Protein AF-Q5V4H7-F1 (afdb_monomer)

Radius of gyration: 18.98 Å; Cα contacts (8 Å, |Δi|>4): 261; chains: 1; bounding box: 55×30×65 Å

pLDDT: mean 94.74, std 8.27, range [48.94, 98.81]

Solvent-accessible surface area (backbone atoms only — not comparable to full-atom values): 11797 Å² total; per-residue (Å²): 87,77,70,51,27,51,40,23,46,50,40,18,49,54,21,43,54,48,18,53,52,35,48,52,44,17,74,75,74,50,53,68,89,38,70,74,28,49,44,50,23,50,48,28,40,49,47,15,52,37,22,47,52,39,20,33,37,47,68,60,75,62,50,83,83,63,53,60,67,56,41,51,51,62,32,44,52,53,50,52,26,52,54,45,42,49,54,29,60,66,16,64,55,55,71,66,63,38,50,50,52,28,51,48,41,37,49,23,44,58,36,36,47,33,35,78,74,45,62,75,70,60,12,53,51,21,42,49,55,16,50,53,43,46,53,52,50,51,44,41,54,68,49,56,34,50,60,51,22,66,82,50,56,70,68,57,39,51,52,44,48,55,49,50,50,50,46,53,58,47,56,59,46,51,64,51,51,50,44,33,12,68,90,50,73,43,79,34,47,67,66,55,46,53,43,55,48,39,53,44,49,45,48,56,46,55,48,42,41,51,53,48,41,58,51,51,46,54,53,51,56,52,54,53,62,64,72,67,59,75,83,129

InterPro domains:
  IPR001425 Archaeal/bacterial/fungal rhodopsins [PF01036] (5-213)
  IPR001425 Archaeal/bacterial/fungal rhodopsins [PR00251] (6-25)
  IPR001425 Archaeal/bacterial/fungal rhodopsins [PR00251] (36-56)
  IPR001425 Archaeal/bacterial/fungal rhodopsins [PR00251] (70-91)
  IPR001425 Archaeal/bacterial/fungal rhodopsins [PR00251] (122-143)
  IPR001425 Archaeal/bacterial/fungal rhodopsins [PR00251] (163-181)
  IPR001425 Archaeal/bacterial/fungal rhodopsins [PR00251] (195-213)
  IPR001425 Archaeal/bacterial/fungal rhodopsins [PTHR28286] (43-214)
  IPR001425 Archaeal/bacterial/fungal rhodopsins [SM01021] (4-231)

Nearest PDB structures (foldseek):
  1jgj-assembly1_A  TM=9.221E-01  e=3.596E-11  Natronomonas pharaonis
  1h2s-assembly1_A-2  TM=9.112E-01  e=1.434E-10  Natronomonas pharaonis
  5jje-assembly1_A  TM=9.122E-01  e=1.859E-10  Natronomonas pharaonis
  4gyc-assembly1_A-2  TM=9.147E-01  e=1.942E-10  Natronomonas pharaonis
  6lm0-assembly1_B  TM=9.095E-01  e=1.942E-10  Calothrix sp. NIES-2098

Organism: Haloarcula marismortui (strain ATCC 43049 / DSM 3752 / JCM 8966 / VKM B-1809) (NCBI:txid272569)

Structure (mmCIF, N/CA/C/O backbone):
data_AF-Q5V4H7-F1
#
_entry.id   AF-Q5V4H7-F1
#
loop_
_atom_site.group_PDB
_atom_site.id
_atom_site.type_symbol
_atom_site.label_atom_id
_atom_site.label_alt_id
_atom_site.label_comp_id
_atom_site.label_asym_id
_atom_site.label_entity_id
_atom_site.label_seq_id
_atom_site.pdbx_PDB_ins_code
_atom_site.Cartn_x
_atom_site.Cartn_y
_atom_site.Cartn_z
_atom_site.occupancy
_atom_site.B_iso_or_equiv
_atom_site.auth_seq_id
_atom_site.auth_comp_id
_atom_site.auth_asym_id
_atom_site.auth_atom_id
_atom_site.pdbx_PDB_model_num
ATOM 1 N N . MET A 1 1 ? 21.855 9.683 -5.384 1.00 58.88 1 MET A N 1
ATOM 2 C CA . MET A 1 1 ? 22.633 8.925 -4.374 1.00 58.88 1 MET A CA 1
ATOM 3 C C . MET A 1 1 ? 22.435 9.462 -2.958 1.00 58.88 1 MET A C 1
ATOM 5 O O . MET A 1 1 ? 21.551 8.949 -2.290 1.00 58.88 1 MET A O 1
ATOM 9 N N . ALA A 1 2 ? 23.150 10.500 -2.487 1.00 71.75 2 ALA A N 1
ATOM 10 C CA . ALA A 1 2 ? 23.096 10.905 -1.066 1.00 71.75 2 ALA A CA 1
ATOM 11 C C . ALA A 1 2 ? 21.675 11.225 -0.554 1.00 71.75 2 ALA A C 1
ATOM 13 O O . ALA A 1 2 ? 21.276 10.738 0.497 1.00 71.75 2 ALA A O 1
ATOM 14 N N . GLN A 1 3 ? 20.883 11.977 -1.324 1.00 79.31 3 GLN A N 1
ATOM 15 C CA . GLN A 1 3 ? 19.521 12.354 -0.930 1.00 79.31 3 GLN A CA 1
ATOM 16 C C . GLN A 1 3 ? 18.543 11.164 -0.897 1.00 79.31 3 GLN A C 1
ATOM 18 O O . GLN A 1 3 ? 17.666 11.105 -0.044 1.00 79.31 3 GLN A O 1
ATOM 23 N N . GLU A 1 4 ? 18.696 10.189 -1.793 1.00 81.50 4 GLU A N 1
ATOM 24 C CA . GLU A 1 4 ? 17.801 9.025 -1.857 1.00 81.50 4 GLU A CA 1
ATOM 25 C C . GLU A 1 4 ? 18.040 8.075 -0.683 1.00 81.50 4 GLU A C 1
ATOM 27 O O . GLU A 1 4 ? 17.084 7.618 -0.061 1.00 81.50 4 GLU A O 1
ATOM 32 N N . ILE A 1 5 ? 19.311 7.853 -0.325 1.00 87.94 5 ILE A N 1
ATOM 33 C CA . ILE A 1 5 ? 19.695 7.079 0.864 1.00 87.94 5 ILE A CA 1
ATOM 34 C C . ILE A 1 5 ? 19.052 7.681 2.116 1.00 87.94 5 ILE A C 1
ATOM 36 O O . ILE A 1 5 ? 18.550 6.938 2.955 1.00 87.94 5 ILE A O 1
ATOM 40 N N . VAL A 1 6 ? 19.016 9.016 2.229 1.00 91.56 6 VAL A N 1
ATOM 41 C CA . VAL A 1 6 ? 18.377 9.707 3.359 1.00 91.56 6 VAL A CA 1
ATOM 42 C C . VAL A 1 6 ? 16.890 9.362 3.447 1.00 91.56 6 VAL A C 1
ATOM 44 O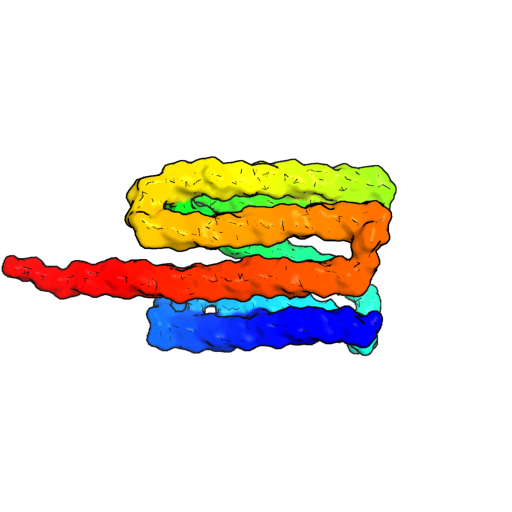 O . VAL A 1 6 ? 16.419 9.021 4.529 1.00 91.56 6 VAL A O 1
ATOM 47 N N . TRP A 1 7 ? 16.150 9.383 2.335 1.00 94.00 7 TRP A N 1
ATOM 48 C CA . TRP A 1 7 ? 14.715 9.073 2.351 1.00 94.00 7 TRP A CA 1
ATOM 49 C C . TRP A 1 7 ? 14.419 7.600 2.618 1.00 94.00 7 TRP A C 1
ATOM 51 O O . TRP A 1 7 ? 13.494 7.290 3.371 1.00 94.00 7 TRP A O 1
ATOM 61 N N . TYR A 1 8 ? 15.223 6.687 2.070 1.00 96.19 8 TYR A N 1
ATOM 62 C CA . TYR A 1 8 ? 15.081 5.263 2.368 1.00 96.19 8 TYR A CA 1
ATOM 63 C C . TYR A 1 8 ? 15.462 4.941 3.815 1.00 96.19 8 TYR A C 1
ATOM 65 O O . TYR A 1 8 ? 14.748 4.200 4.485 1.00 96.19 8 TYR A O 1
ATOM 73 N N . GLY A 1 9 ? 16.530 5.551 4.331 1.00 95.56 9 GLY A N 1
ATOM 74 C CA . GLY A 1 9 ? 16.943 5.418 5.726 1.00 95.56 9 GLY A CA 1
ATOM 75 C C . GLY A 1 9 ? 15.912 5.991 6.700 1.00 95.56 9 GLY A C 1
ATOM 76 O O . GLY A 1 9 ? 15.560 5.332 7.677 1.00 95.56 9 GLY A O 1
ATOM 77 N N . ALA A 1 10 ? 15.365 7.175 6.410 1.00 95.44 10 ALA A N 1
ATOM 78 C CA . ALA A 1 10 ? 14.308 7.789 7.210 1.00 95.44 10 ALA A CA 1
ATOM 79 C C . ALA A 1 10 ? 13.035 6.929 7.226 1.00 95.44 10 ALA A C 1
ATOM 81 O O . ALA A 1 10 ? 12.475 6.682 8.294 1.00 95.44 10 ALA A O 1
ATOM 82 N N . GLY A 1 11 ? 12.614 6.416 6.063 1.00 96.94 11 GLY A N 1
ATOM 83 C CA . GLY A 1 11 ? 11.485 5.491 5.971 1.00 96.94 11 GLY A CA 1
ATOM 84 C C . GLY A 1 11 ? 11.737 4.193 6.744 1.00 96.94 11 GLY A C 1
ATOM 85 O O . GLY A 1 11 ? 10.909 3.806 7.564 1.00 96.94 11 GLY A O 1
ATOM 86 N N . ALA A 1 12 ? 12.907 3.562 6.576 1.00 97.88 12 ALA A N 1
ATOM 87 C CA . ALA A 1 12 ? 13.293 2.370 7.336 1.00 97.88 12 ALA A CA 1
ATOM 88 C C . ALA A 1 12 ? 13.227 2.615 8.851 1.00 97.88 12 ALA A C 1
ATOM 90 O O . ALA A 1 12 ? 12.618 1.828 9.578 1.00 97.88 12 ALA A O 1
ATOM 91 N N . GLY A 1 13 ? 13.797 3.730 9.321 1.00 97.62 13 GLY A N 1
ATOM 92 C CA . GLY A 1 13 ? 13.740 4.138 10.722 1.00 97.62 13 GLY A CA 1
ATOM 93 C C . GLY A 1 13 ? 12.303 4.287 11.220 1.00 97.62 13 GLY A C 1
ATOM 94 O O . GLY A 1 13 ? 11.943 3.691 12.234 1.00 97.62 13 GLY A O 1
ATOM 95 N N . ALA A 1 14 ? 11.454 5.006 10.478 1.00 98.31 14 ALA A N 1
ATOM 96 C CA . ALA A 1 14 ? 10.045 5.175 10.824 1.00 98.31 14 ALA A CA 1
ATOM 97 C C . ALA A 1 14 ? 9.310 3.829 10.926 1.00 98.31 14 ALA A C 1
ATOM 99 O O . ALA A 1 14 ? 8.564 3.601 11.882 1.00 98.31 14 ALA A O 1
ATOM 100 N N . PHE A 1 15 ? 9.545 2.910 9.988 1.00 98.75 15 PHE A N 1
ATOM 101 C CA . PHE A 1 15 ? 8.903 1.598 9.980 1.00 98.75 15 PHE A CA 1
ATOM 102 C C . PHE A 1 15 ? 9.362 0.691 11.123 1.00 98.75 15 PHE A C 1
ATOM 104 O O . PHE A 1 15 ? 8.515 0.077 11.776 1.00 98.75 15 PHE A O 1
ATOM 111 N N . PHE A 1 16 ? 10.662 0.629 11.416 1.00 98.56 16 PHE A N 1
ATOM 112 C CA . PHE A 1 16 ? 11.167 -0.211 12.506 1.00 98.56 16 PHE A CA 1
ATOM 113 C C . PHE A 1 16 ? 10.843 0.354 13.889 1.00 98.56 16 PHE A C 1
ATOM 115 O O . PHE A 1 16 ? 10.443 -0.411 14.766 1.00 98.56 16 PHE A O 1
ATOM 122 N N . VAL A 1 17 ? 10.912 1.676 14.082 1.00 98.62 17 VAL A N 1
ATOM 123 C CA . VAL A 1 17 ? 10.437 2.309 15.325 1.00 98.62 17 VAL A CA 1
ATOM 124 C C . VAL A 1 17 ? 8.953 2.004 15.531 1.00 98.62 17 VAL A C 1
ATOM 126 O O . VAL A 1 17 ? 8.558 1.575 16.614 1.00 98.62 17 VAL A O 1
ATOM 129 N N . SER A 1 18 ? 8.139 2.129 14.478 1.00 98.56 18 SER A N 1
ATOM 130 C CA . SER A 1 18 ? 6.713 1.784 14.543 1.00 98.56 18 SER A CA 1
ATOM 131 C C . SER A 1 18 ? 6.489 0.306 14.850 1.00 98.56 18 SER A C 1
ATOM 133 O O . SER A 1 18 ? 5.638 -0.015 15.671 1.00 98.56 18 SER A O 1
ATOM 135 N N . ALA A 1 19 ? 7.276 -0.600 14.259 1.00 98.38 19 ALA A N 1
ATOM 136 C CA . ALA A 1 19 ? 7.194 -2.030 14.549 1.00 98.38 19 ALA A CA 1
ATOM 137 C C . ALA A 1 19 ? 7.448 -2.320 16.037 1.00 98.38 19 ALA A C 1
ATOM 139 O O . ALA A 1 19 ? 6.652 -3.018 16.661 1.00 98.38 19 ALA A O 1
ATOM 140 N N . VAL A 1 20 ? 8.499 -1.736 16.626 1.00 98.50 20 VAL A N 1
ATOM 141 C CA . VAL A 1 20 ? 8.808 -1.883 18.060 1.00 98.50 20 VAL A CA 1
ATOM 142 C C . VAL A 1 20 ? 7.668 -1.347 18.926 1.00 98.50 20 VAL A C 1
ATOM 144 O O . VAL A 1 20 ? 7.215 -2.037 19.840 1.00 98.50 20 VAL A O 1
ATOM 147 N N . VAL A 1 21 ? 7.153 -0.154 18.611 1.00 98.38 21 VAL A N 1
ATOM 148 C CA . VAL A 1 21 ? 6.021 0.449 19.333 1.00 98.38 21 VAL A CA 1
ATOM 149 C C . VAL A 1 21 ? 4.767 -0.422 19.227 1.00 98.38 21 VAL A C 1
ATOM 151 O O . VAL A 1 21 ? 4.081 -0.628 20.227 1.00 98.38 21 VAL A O 1
ATOM 154 N N . PHE A 1 22 ? 4.469 -0.978 18.052 1.00 97.88 22 PHE A N 1
ATOM 155 C CA . PHE A 1 22 ? 3.299 -1.833 17.848 1.00 97.88 22 PHE A CA 1
ATOM 156 C C . PHE A 1 22 ? 3.430 -3.185 18.548 1.00 97.88 22 PHE A C 1
ATOM 158 O O . PHE A 1 22 ? 2.445 -3.649 19.118 1.00 97.88 22 PHE A O 1
ATOM 165 N N . VAL A 1 23 ? 4.624 -3.793 18.576 1.00 97.69 23 VAL A N 1
ATOM 166 C CA . VAL A 1 23 ? 4.888 -5.002 19.378 1.00 97.69 23 VAL A CA 1
ATOM 167 C C . VAL A 1 23 ? 4.672 -4.709 20.859 1.00 97.69 23 VAL A C 1
ATOM 169 O O . VAL A 1 23 ? 3.941 -5.439 21.526 1.00 97.69 23 VAL A O 1
ATOM 172 N N . TRP A 1 24 ? 5.261 -3.624 21.369 1.00 97.69 24 TRP A N 1
ATOM 173 C CA . TRP A 1 24 ? 5.093 -3.215 22.762 1.00 97.69 24 TRP A CA 1
ATOM 174 C C . TRP A 1 24 ? 3.619 -2.976 23.109 1.00 97.69 24 TRP A C 1
ATOM 176 O O . TRP A 1 24 ? 3.125 -3.487 24.115 1.00 97.69 24 TRP A O 1
ATOM 186 N N . PHE A 1 25 ? 2.887 -2.254 22.260 1.00 97.25 25 PHE A N 1
ATOM 187 C CA . PHE A 1 25 ? 1.466 -1.991 22.468 1.00 97.25 25 PHE A CA 1
ATOM 188 C C . PHE A 1 25 ? 0.646 -3.287 22.444 1.00 97.25 25 PHE A C 1
ATOM 190 O O . PHE A 1 25 ? -0.167 -3.523 23.336 1.00 97.25 25 PHE A O 1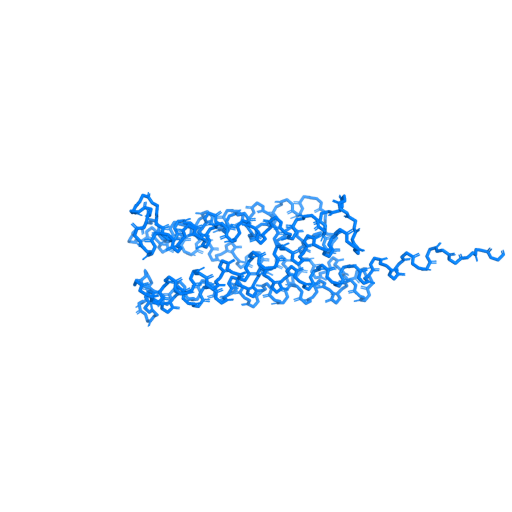
ATOM 197 N N . ALA A 1 26 ? 0.878 -4.164 21.464 1.00 95.19 26 ALA A N 1
ATOM 198 C CA . ALA A 1 26 ? 0.198 -5.452 21.361 1.00 95.19 26 ALA A CA 1
ATOM 199 C C . ALA A 1 26 ? 0.453 -6.348 22.582 1.00 95.19 26 ALA A C 1
ATOM 201 O O . ALA A 1 26 ? -0.477 -6.995 23.057 1.00 95.19 26 ALA A O 1
ATOM 202 N N . ALA A 1 27 ? 1.681 -6.358 23.108 1.00 95.12 27 ALA A N 1
ATOM 203 C CA . ALA A 1 27 ? 2.065 -7.157 24.269 1.00 95.12 27 ALA A CA 1
ATOM 204 C C . ALA A 1 27 ? 1.518 -6.612 25.600 1.00 95.12 27 ALA A C 1
ATOM 206 O O . ALA A 1 27 ? 1.290 -7.388 26.522 1.00 95.12 27 ALA A O 1
ATOM 207 N N . THR A 1 28 ? 1.321 -5.295 25.716 1.00 95.50 28 THR A N 1
ATOM 208 C CA . THR A 1 28 ? 0.935 -4.646 26.985 1.00 95.50 28 THR A CA 1
ATOM 209 C C . THR A 1 28 ? -0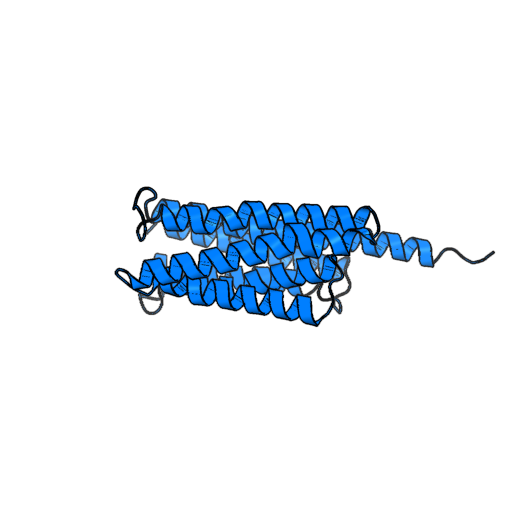.542 -4.281 27.080 1.00 95.50 28 THR A C 1
ATOM 211 O O . THR A 1 28 ? -1.081 -4.197 28.181 1.00 95.50 28 THR A O 1
ATOM 214 N N . ARG A 1 29 ? -1.201 -4.023 25.948 1.00 93.38 29 ARG A N 1
ATOM 215 C CA . ARG A 1 29 ? -2.590 -3.535 25.887 1.00 93.38 29 ARG A CA 1
ATOM 216 C C . ARG A 1 29 ? -3.501 -4.419 25.047 1.00 93.38 29 ARG A C 1
ATOM 218 O O . ARG A 1 29 ? -4.715 -4.271 25.138 1.00 93.38 29 ARG A O 1
ATOM 225 N N . GLY A 1 30 ? -2.931 -5.259 24.190 1.00 90.00 30 GLY A N 1
ATOM 226 C CA . GLY A 1 30 ? -3.661 -5.969 23.153 1.00 90.00 30 GLY A CA 1
ATOM 227 C C . GLY A 1 30 ? -3.917 -7.441 23.432 1.00 90.00 30 GLY A C 1
ATOM 228 O O . GLY A 1 30 ? -3.535 -8.002 24.455 1.00 90.00 30 GLY A O 1
ATOM 229 N N . ASN A 1 31 ? -4.532 -8.083 22.442 1.00 88.94 31 ASN A N 1
ATOM 230 C CA . ASN A 1 31 ? -4.680 -9.528 22.377 1.00 88.94 31 ASN A CA 1
ATOM 231 C C . ASN A 1 31 ? -3.832 -10.071 21.222 1.00 88.94 31 ASN A C 1
ATOM 233 O O . ASN A 1 31 ? -4.238 -10.005 20.061 1.00 88.94 31 ASN A O 1
ATOM 237 N N . ILE A 1 32 ? -2.674 -10.656 21.535 1.00 87.00 32 ILE A N 1
ATOM 238 C CA . ILE A 1 32 ? -1.720 -11.183 20.542 1.00 87.00 32 ILE A CA 1
ATOM 239 C C . ILE A 1 32 ? -2.303 -12.261 19.613 1.00 87.00 32 ILE A C 1
ATOM 241 O O . ILE A 1 32 ? -1.740 -12.518 18.553 1.00 87.00 32 ILE A O 1
ATOM 245 N N . ARG A 1 33 ? -3.440 -12.881 19.965 1.00 89.25 33 ARG A N 1
ATOM 246 C CA . ARG A 1 33 ? -4.137 -13.847 19.097 1.00 89.25 33 ARG A CA 1
ATOM 247 C C . ARG A 1 33 ? -4.984 -13.173 18.016 1.00 89.25 33 ARG A C 1
ATOM 249 O O . ARG A 1 33 ? -5.369 -13.820 17.047 1.00 89.25 33 ARG A O 1
ATOM 256 N N . SER A 1 34 ? -5.301 -11.890 18.174 1.00 92.69 34 SER A N 1
ATOM 257 C CA . SER A 1 34 ? -6.128 -11.142 17.234 1.00 92.69 34 SER A CA 1
ATOM 258 C C . SER A 1 34 ? -5.277 -10.499 16.141 1.00 92.69 34 SER A C 1
ATOM 260 O O . SER A 1 34 ? -4.270 -9.834 16.399 1.00 92.69 34 SER A O 1
ATOM 262 N N . SER A 1 35 ? -5.738 -10.632 14.893 1.00 92.88 35 SER A N 1
ATOM 263 C CA . SER A 1 35 ? -5.095 -10.024 13.722 1.00 92.88 35 SER A CA 1
ATOM 264 C C . SER A 1 35 ? -5.040 -8.501 13.786 1.00 92.88 35 SER A C 1
ATOM 266 O O . SER A 1 35 ? -4.325 -7.888 13.008 1.00 92.88 35 SER A O 1
ATOM 268 N N . PHE A 1 36 ? -5.783 -7.861 14.686 1.00 94.62 36 PHE A N 1
ATOM 269 C CA . PHE A 1 36 ? -5.687 -6.420 14.906 1.00 94.62 36 PHE A CA 1
ATOM 270 C C . PHE A 1 36 ? -4.439 -6.008 15.700 1.00 94.62 36 PHE A C 1
ATOM 272 O O . PHE A 1 36 ? -4.078 -4.839 15.653 1.00 94.62 36 PHE A O 1
ATOM 279 N N . TYR A 1 37 ? -3.750 -6.952 16.355 1.00 95.75 37 TYR A N 1
ATOM 280 C CA . TYR A 1 37 ? -2.568 -6.676 17.178 1.00 95.75 37 TYR A CA 1
ATOM 281 C C . TYR A 1 37 ? -1.271 -7.272 16.620 1.00 95.75 37 TYR A C 1
ATOM 283 O O . TYR A 1 37 ? -0.238 -6.615 16.700 1.00 95.75 37 TYR A O 1
ATOM 291 N N . TYR A 1 38 ? -1.292 -8.471 16.019 1.00 95.12 38 TYR A N 1
ATOM 292 C CA . TYR A 1 38 ? -0.051 -9.092 15.517 1.00 95.12 38 TYR A CA 1
ATOM 293 C C . TYR A 1 38 ? 0.328 -8.686 14.082 1.00 95.12 38 TYR A C 1
ATOM 295 O O . TYR A 1 38 ? 1.503 -8.699 13.731 1.00 95.12 38 TYR A O 1
ATOM 303 N N . LEU A 1 39 ? -0.635 -8.326 13.227 1.00 95.62 39 LEU A N 1
ATOM 304 C CA . LEU A 1 39 ? -0.350 -7.925 11.841 1.00 95.62 39 LEU A CA 1
ATOM 305 C C . LEU A 1 39 ? 0.226 -6.502 11.698 1.00 95.62 39 LEU A C 1
ATOM 307 O O . LEU A 1 39 ? 1.056 -6.341 10.806 1.00 95.62 39 LEU A O 1
ATOM 311 N N . PRO A 1 40 ? -0.122 -5.482 12.516 1.00 98.06 40 PRO A N 1
ATOM 312 C CA . PRO A 1 40 ? 0.494 -4.158 12.405 1.00 98.06 40 PRO A CA 1
ATOM 313 C C . PRO A 1 40 ? 2.031 -4.155 12.503 1.00 98.06 40 PRO A C 1
ATOM 315 O O . PRO A 1 40 ? 2.657 -3.577 11.614 1.00 98.06 40 PRO A O 1
ATOM 318 N N . PRO A 1 41 ? 2.680 -4.824 13.484 1.00 97.50 41 PRO A N 1
ATOM 319 C CA . PRO A 1 41 ? 4.141 -4.872 13.526 1.00 97.50 41 PRO A CA 1
ATOM 320 C C . PRO A 1 41 ? 4.748 -5.685 12.377 1.00 97.50 41 PRO A C 1
ATOM 322 O O . PRO A 1 41 ? 5.821 -5.333 11.892 1.00 97.50 41 PRO A O 1
ATOM 325 N N . ILE A 1 42 ? 4.075 -6.738 11.895 1.00 96.75 42 ILE A N 1
ATOM 326 C CA . ILE A 1 42 ? 4.520 -7.485 10.705 1.00 96.75 42 ILE A CA 1
ATOM 327 C C . ILE A 1 42 ? 4.483 -6.575 9.474 1.00 96.75 42 ILE A C 1
ATOM 329 O O . ILE A 1 42 ? 5.446 -6.520 8.714 1.00 96.75 42 ILE A O 1
ATOM 333 N N . HIS A 1 43 ? 3.391 -5.830 9.300 1.00 98.38 43 HIS A N 1
ATOM 334 C CA . HIS A 1 43 ? 3.186 -4.920 8.177 1.00 98.38 43 HIS A CA 1
ATOM 335 C C . HIS A 1 43 ? 4.271 -3.847 8.102 1.00 98.38 43 HIS A C 1
ATOM 337 O O . HIS A 1 43 ? 4.881 -3.677 7.047 1.00 98.38 43 HIS A O 1
ATOM 343 N N . THR A 1 44 ? 4.580 -3.181 9.219 1.00 98.44 44 THR A N 1
ATOM 344 C CA . THR A 1 44 ? 5.665 -2.194 9.234 1.00 98.44 44 THR A CA 1
ATOM 345 C C . THR A 1 44 ? 7.041 -2.841 9.136 1.00 98.44 44 THR A C 1
ATOM 347 O O . THR A 1 44 ? 7.916 -2.261 8.510 1.00 98.44 44 THR A O 1
ATOM 350 N N . SER A 1 45 ? 7.253 -4.053 9.652 1.00 98.31 45 SER A N 1
ATOM 351 C CA . SER A 1 45 ? 8.540 -4.751 9.490 1.00 98.31 45 SER A CA 1
ATOM 352 C C . SER A 1 45 ? 8.836 -5.110 8.029 1.00 98.31 45 SER A C 1
ATOM 354 O O . SER A 1 45 ? 9.969 -4.947 7.585 1.00 98.31 45 SER A O 1
ATOM 356 N N . VAL A 1 46 ? 7.828 -5.541 7.259 1.00 98.06 46 VAL A N 1
ATOM 357 C CA . VAL A 1 46 ? 7.970 -5.802 5.813 1.00 98.06 46 VAL A CA 1
ATOM 358 C C . VAL A 1 46 ? 8.353 -4.522 5.069 1.00 98.06 46 VAL A C 1
ATOM 360 O O . VAL A 1 46 ? 9.308 -4.527 4.291 1.00 98.06 46 VAL A O 1
ATOM 363 N N . ALA A 1 47 ? 7.672 -3.411 5.360 1.00 98.56 47 ALA A N 1
ATOM 364 C CA . ALA A 1 47 ? 8.013 -2.114 4.781 1.00 98.56 47 ALA A CA 1
ATOM 365 C C . ALA A 1 47 ? 9.428 -1.662 5.187 1.00 98.56 47 ALA A C 1
ATOM 367 O O . ALA A 1 47 ? 10.207 -1.227 4.342 1.00 98.56 47 ALA A O 1
ATOM 368 N N . GLY A 1 48 ? 9.802 -1.833 6.458 1.00 98.50 48 GLY A N 1
ATOM 369 C CA . GLY A 1 48 ? 11.141 -1.529 6.961 1.00 98.50 48 GLY A CA 1
ATOM 370 C C . GLY A 1 48 ? 12.232 -2.314 6.235 1.00 98.50 48 GLY A C 1
ATOM 371 O O . GLY A 1 48 ? 13.224 -1.728 5.805 1.00 98.50 48 GLY A O 1
ATOM 372 N N . ALA A 1 49 ? 12.027 -3.616 6.020 1.00 98.12 49 ALA A N 1
ATOM 373 C CA . ALA A 1 49 ? 12.959 -4.460 5.277 1.00 98.12 49 ALA A CA 1
ATOM 374 C C . ALA A 1 49 ? 13.116 -4.006 3.815 1.00 98.12 49 ALA A C 1
ATOM 376 O O . ALA A 1 49 ? 14.240 -3.907 3.320 1.00 98.12 49 ALA A O 1
ATOM 377 N N . ALA A 1 50 ? 12.013 -3.662 3.141 1.00 97.88 50 ALA A N 1
ATOM 378 C CA . ALA A 1 50 ? 12.063 -3.125 1.783 1.00 97.88 50 ALA A CA 1
ATOM 379 C C . ALA A 1 50 ? 12.827 -1.792 1.722 1.00 97.88 50 ALA A C 1
ATOM 381 O O . ALA A 1 50 ? 13.649 -1.592 0.829 1.00 97.88 50 ALA A O 1
ATOM 382 N N . TYR A 1 51 ? 12.613 -0.900 2.693 1.00 98.00 51 TYR A N 1
ATOM 383 C CA . TYR A 1 51 ? 13.313 0.384 2.772 1.00 98.00 51 TYR A CA 1
ATOM 384 C C . TYR A 1 51 ? 14.803 0.237 3.094 1.00 98.00 51 TYR A C 1
ATOM 386 O O . TYR A 1 51 ? 15.613 0.956 2.515 1.00 98.00 51 TYR A O 1
ATOM 394 N N . VAL A 1 52 ? 15.193 -0.733 3.927 1.00 97.31 52 VAL A N 1
ATOM 395 C CA . VAL A 1 52 ? 16.610 -1.080 4.128 1.00 97.31 52 VAL A CA 1
ATOM 396 C C . VAL A 1 52 ? 17.233 -1.576 2.828 1.00 97.31 52 VAL A C 1
ATOM 398 O O . VAL A 1 52 ? 18.292 -1.090 2.445 1.00 97.31 52 VAL A O 1
ATOM 401 N N . ALA A 1 53 ? 16.574 -2.486 2.110 1.00 96.12 53 ALA A N 1
ATOM 402 C CA . ALA A 1 53 ? 17.087 -2.979 0.835 1.00 96.12 53 ALA A CA 1
ATOM 403 C C . ALA A 1 53 ? 17.222 -1.849 -0.208 1.00 96.12 53 ALA A C 1
ATOM 405 O O . ALA A 1 53 ? 18.244 -1.764 -0.887 1.00 96.12 53 ALA A O 1
ATOM 406 N N . MET A 1 54 ? 16.254 -0.926 -0.281 1.00 95.94 54 MET A N 1
ATOM 407 C CA . MET A 1 54 ? 16.347 0.264 -1.138 1.00 95.94 54 MET A CA 1
ATOM 408 C C . MET A 1 54 ? 17.497 1.194 -0.723 1.00 95.94 54 MET A C 1
ATOM 410 O O . MET A 1 54 ? 18.215 1.688 -1.591 1.00 95.94 54 MET A O 1
ATOM 414 N N . ALA A 1 55 ? 17.717 1.398 0.580 1.00 95.44 55 ALA A N 1
ATOM 415 C CA . ALA A 1 55 ? 18.842 2.184 1.087 1.00 95.44 55 ALA A CA 1
ATOM 416 C C . ALA A 1 55 ? 20.194 1.551 0.722 1.00 95.44 55 ALA A C 1
ATOM 418 O O . ALA A 1 55 ? 21.107 2.263 0.309 1.00 95.44 55 ALA A O 1
ATOM 419 N N . LEU A 1 56 ? 20.304 0.223 0.823 1.00 94.44 56 LEU A N 1
ATOM 420 C CA . LEU A 1 56 ? 21.513 -0.528 0.479 1.00 94.44 56 LEU A CA 1
ATOM 421 C C . LEU A 1 56 ? 21.788 -0.569 -1.033 1.00 94.44 56 LEU A C 1
ATOM 423 O O . LEU A 1 56 ? 22.941 -0.596 -1.449 1.00 94.44 56 LEU A O 1
ATOM 427 N N . ILE A 1 57 ? 20.758 -0.561 -1.882 1.00 93.62 57 ILE A N 1
ATOM 428 C CA . ILE A 1 57 ? 20.955 -0.382 -3.330 1.00 93.62 57 ILE A CA 1
ATOM 429 C C . ILE A 1 57 ? 21.411 1.048 -3.617 1.00 93.62 57 ILE A C 1
ATOM 431 O O . ILE A 1 57 ? 22.405 1.252 -4.305 1.00 93.62 57 ILE A O 1
ATOM 435 N N . ALA A 1 58 ? 20.736 2.046 -3.039 1.00 92.50 58 ALA A N 1
ATOM 436 C CA . ALA A 1 58 ? 21.072 3.452 -3.252 1.00 92.50 58 ALA A CA 1
ATOM 437 C C . ALA A 1 58 ? 22.477 3.826 -2.743 1.00 92.50 58 ALA A C 1
ATOM 439 O O . ALA A 1 58 ? 23.086 4.759 -3.266 1.00 92.50 58 ALA A O 1
ATOM 440 N N . GLY A 1 59 ? 22.987 3.113 -1.734 1.00 92.38 59 GLY A N 1
ATOM 441 C CA . GLY A 1 59 ? 24.352 3.241 -1.227 1.00 92.38 59 GLY A CA 1
ATOM 442 C C . GLY A 1 59 ? 25.385 2.353 -1.928 1.00 92.38 59 GLY A C 1
ATOM 443 O O . GLY A 1 59 ? 26.556 2.396 -1.554 1.00 92.38 59 GLY A O 1
ATOM 444 N N . GLY A 1 60 ? 24.984 1.565 -2.931 1.00 90.62 60 GLY A N 1
ATOM 445 C CA . GLY A 1 60 ? 25.875 0.710 -3.716 1.00 90.62 60 GLY A CA 1
ATOM 446 C C . GLY A 1 60 ? 26.304 -0.592 -3.029 1.00 90.62 60 GLY A C 1
ATOM 447 O O . GLY A 1 60 ? 27.189 -1.274 -3.536 1.00 90.62 60 GLY A O 1
ATOM 448 N N . GLN A 1 61 ? 25.700 -0.968 -1.897 1.00 91.50 61 GLN A N 1
ATOM 449 C CA . GLN A 1 61 ? 26.064 -2.181 -1.156 1.00 91.50 61 GLN A CA 1
ATOM 450 C C . GLN A 1 61 ? 25.466 -3.474 -1.738 1.00 91.50 61 GLN A C 1
ATOM 452 O O . GLN A 1 61 ? 26.049 -4.538 -1.546 1.00 91.50 61 GLN A O 1
ATOM 457 N N . LEU A 1 62 ? 24.319 -3.413 -2.428 1.00 88.62 62 LEU A N 1
ATOM 458 C CA . LEU A 1 62 ? 23.654 -4.593 -3.025 1.00 88.62 62 LEU A CA 1
ATOM 459 C C . LEU A 1 62 ? 23.792 -4.701 -4.557 1.00 88.62 62 LEU A C 1
ATOM 461 O O . LEU A 1 62 ? 23.324 -5.678 -5.149 1.00 88.62 62 LEU A O 1
ATOM 465 N N . GLY A 1 63 ? 24.436 -3.720 -5.199 1.00 86.44 63 GLY A N 1
ATOM 466 C CA . GLY A 1 63 ? 24.501 -3.612 -6.661 1.00 86.44 63 GLY A CA 1
ATOM 467 C C . GLY A 1 63 ? 23.121 -3.482 -7.328 1.00 86.44 63 GLY A C 1
ATOM 468 O O . GLY A 1 63 ? 22.112 -3.252 -6.664 1.00 86.44 63 GLY A O 1
ATOM 469 N N . ASP A 1 64 ? 23.076 -3.680 -8.648 1.00 81.75 64 ASP A N 1
ATOM 470 C CA . ASP A 1 64 ? 21.870 -3.489 -9.477 1.00 81.75 64 ASP A CA 1
ATOM 471 C C . ASP A 1 64 ? 21.063 -4.784 -9.699 1.00 81.75 64 ASP A C 1
ATOM 473 O O . ASP A 1 64 ? 20.368 -4.946 -10.702 1.00 81.75 64 ASP A O 1
ATOM 477 N N . THR A 1 65 ? 21.162 -5.745 -8.778 1.00 84.00 65 THR A N 1
ATOM 478 C CA . THR A 1 65 ? 20.505 -7.060 -8.921 1.00 84.00 65 THR A CA 1
ATOM 479 C C . THR A 1 65 ? 18.978 -6.968 -8.928 1.00 84.00 65 THR A C 1
ATOM 481 O O . THR A 1 65 ? 18.308 -7.742 -9.611 1.00 84.00 65 THR A O 1
ATOM 484 N N . VAL A 1 66 ? 18.421 -6.010 -8.184 1.00 89.38 66 VAL A N 1
ATOM 485 C CA . VAL A 1 66 ? 16.988 -5.712 -8.121 1.00 89.38 66 VAL A CA 1
ATOM 486 C C . VAL A 1 66 ? 16.818 -4.199 -8.131 1.00 89.38 66 VAL A C 1
ATOM 488 O O . VAL A 1 66 ? 17.529 -3.490 -7.428 1.00 89.38 66 VAL A O 1
ATOM 491 N N . SER A 1 67 ? 15.862 -3.680 -8.904 1.00 92.56 67 SER A N 1
ATOM 492 C CA . SER A 1 67 ? 15.617 -2.236 -8.926 1.00 92.56 67 SER A CA 1
ATOM 493 C C . SER A 1 67 ? 14.911 -1.758 -7.648 1.00 92.56 67 SER A C 1
ATOM 495 O O . SER A 1 67 ? 14.071 -2.463 -7.080 1.00 92.56 67 SER A O 1
ATOM 497 N N . ILE A 1 68 ? 15.170 -0.512 -7.241 1.00 93.94 68 ILE A N 1
ATOM 498 C CA . ILE A 1 68 ? 14.445 0.170 -6.151 1.00 93.94 68 ILE A CA 1
ATOM 499 C C . ILE A 1 68 ? 12.928 0.080 -6.365 1.00 93.94 68 ILE A C 1
ATOM 501 O O . ILE A 1 68 ? 12.165 -0.208 -5.444 1.00 93.94 68 ILE A O 1
ATOM 505 N N . THR A 1 69 ? 12.472 0.301 -7.600 1.00 94.38 69 THR A N 1
ATOM 506 C CA . THR A 1 69 ? 11.045 0.244 -7.922 1.00 94.38 69 THR A CA 1
ATOM 507 C C . THR A 1 69 ? 10.491 -1.175 -7.781 1.00 94.38 69 THR A C 1
ATOM 509 O O . THR A 1 69 ? 9.387 -1.343 -7.274 1.00 94.38 69 THR A O 1
ATOM 512 N N . THR A 1 70 ? 11.256 -2.206 -8.140 1.00 96.50 70 THR A N 1
ATOM 513 C CA . THR A 1 70 ? 10.867 -3.608 -7.925 1.00 96.50 70 THR A CA 1
ATOM 514 C C . THR A 1 70 ? 10.698 -3.922 -6.439 1.00 96.50 70 THR A C 1
ATOM 516 O O . THR A 1 70 ? 9.685 -4.509 -6.068 1.00 96.50 70 THR A O 1
ATOM 519 N N . LEU A 1 71 ? 11.617 -3.479 -5.573 1.00 96.88 71 LEU A N 1
ATOM 520 C CA . LEU A 1 71 ? 11.480 -3.657 -4.119 1.00 96.88 71 LEU A CA 1
ATOM 521 C C . LEU A 1 71 ? 10.234 -2.967 -3.558 1.00 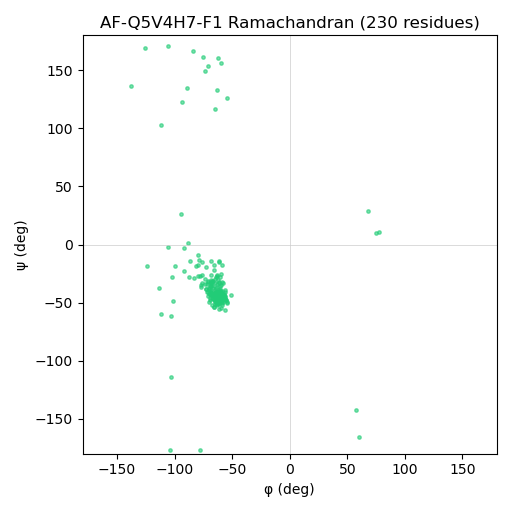96.88 71 LEU A C 1
ATOM 523 O O . LEU A 1 71 ? 9.534 -3.530 -2.720 1.00 96.88 71 LEU A O 1
ATOM 527 N N . ARG A 1 72 ? 9.921 -1.768 -4.052 1.00 97.56 72 ARG A N 1
ATOM 528 C CA . ARG A 1 72 ? 8.717 -1.030 -3.664 1.00 97.56 72 ARG A CA 1
ATOM 529 C C . ARG A 1 72 ? 7.436 -1.778 -4.045 1.00 97.56 72 ARG A C 1
ATOM 531 O O . ARG A 1 72 ? 6.540 -1.913 -3.220 1.00 97.56 72 ARG A O 1
ATOM 538 N N . PHE A 1 73 ? 7.361 -2.325 -5.258 1.00 98.38 73 PHE A N 1
ATOM 539 C CA . PHE A 1 73 ? 6.221 -3.154 -5.666 1.00 98.38 73 PHE A CA 1
ATOM 540 C C . PHE A 1 73 ? 6.150 -4.484 -4.896 1.00 98.38 73 PHE A C 1
ATOM 542 O O . PHE A 1 73 ? 5.048 -4.952 -4.607 1.00 98.38 73 PHE A O 1
ATOM 549 N N . ALA A 1 74 ? 7.293 -5.060 -4.510 1.00 97.75 74 ALA A N 1
ATOM 550 C CA . ALA A 1 74 ? 7.354 -6.249 -3.658 1.00 97.75 74 ALA A CA 1
ATOM 551 C C . ALA A 1 74 ? 6.879 -5.985 -2.214 1.00 97.75 74 ALA A C 1
ATOM 553 O O . ALA A 1 74 ? 6.257 -6.853 -1.611 1.00 97.75 74 ALA A O 1
ATOM 554 N N . ASP A 1 75 ? 7.102 -4.789 -1.663 1.00 98.56 75 ASP A N 1
ATOM 555 C CA . ASP A 1 75 ? 6.421 -4.354 -0.436 1.00 98.56 75 ASP A CA 1
ATOM 556 C C . ASP A 1 75 ? 4.916 -4.206 -0.693 1.00 98.56 75 ASP A C 1
ATOM 558 O O . ASP A 1 75 ? 4.090 -4.817 -0.012 1.00 98.56 75 ASP A O 1
ATOM 562 N N . TRP A 1 76 ? 4.532 -3.429 -1.706 1.00 98.75 76 TRP A N 1
ATOM 563 C CA . TRP A 1 76 ? 3.132 -3.077 -1.938 1.00 98.75 76 TRP A CA 1
ATOM 564 C C . TRP A 1 76 ? 2.218 -4.261 -2.218 1.00 98.75 76 TRP A C 1
ATOM 566 O O . TRP A 1 76 ? 1.058 -4.226 -1.797 1.00 98.75 76 TRP A O 1
ATOM 576 N N . ILE A 1 77 ? 2.718 -5.319 -2.861 1.00 98.19 77 ILE A N 1
ATOM 577 C CA . ILE A 1 77 ? 1.936 -6.537 -3.110 1.00 98.19 77 ILE A CA 1
ATOM 578 C C . ILE A 1 77 ? 1.570 -7.265 -1.807 1.00 98.19 77 ILE A C 1
ATOM 580 O O . ILE A 1 77 ? 0.638 -8.062 -1.798 1.00 98.19 77 ILE A O 1
ATOM 584 N N . VAL A 1 78 ? 2.257 -6.969 -0.698 1.00 97.81 78 VAL A N 1
ATOM 585 C CA . VAL A 1 78 ? 1.956 -7.482 0.646 1.00 97.81 78 VAL A CA 1
ATOM 586 C C . VAL A 1 78 ? 1.214 -6.439 1.480 1.00 97.81 78 VAL A C 1
ATOM 588 O O . VAL A 1 78 ? 0.180 -6.733 2.086 1.00 97.81 78 VAL A O 1
ATOM 591 N N . SER A 1 79 ? 1.709 -5.204 1.521 1.00 98.38 79 SER A N 1
ATOM 592 C CA . SER A 1 79 ? 1.212 -4.184 2.445 1.00 98.38 79 SER A CA 1
ATOM 593 C C . SER A 1 79 ? -0.155 -3.617 2.055 1.00 98.38 79 SER A C 1
ATOM 595 O O . SER A 1 79 ? -0.967 -3.324 2.941 1.00 98.38 79 SER A O 1
ATOM 597 N N . THR A 1 80 ? -0.461 -3.498 0.761 1.00 98.56 80 THR A N 1
ATOM 598 C CA . THR A 1 80 ? -1.745 -2.938 0.309 1.00 98.56 80 THR A CA 1
ATOM 599 C C . THR A 1 80 ? -2.922 -3.925 0.427 1.00 98.56 80 THR A C 1
ATOM 601 O O . THR A 1 80 ? -3.991 -3.503 0.897 1.00 98.56 80 THR A O 1
ATOM 604 N N . PRO A 1 81 ? -2.778 -5.247 0.181 1.00 98.38 81 PRO A N 1
ATOM 605 C CA . PRO A 1 81 ? -3.853 -6.189 0.483 1.00 98.38 81 PRO A CA 1
ATOM 606 C C . PRO A 1 81 ? -4.140 -6.321 1.983 1.00 98.38 81 PRO A C 1
ATOM 608 O O . PRO A 1 81 ? -5.297 -6.512 2.353 1.00 98.38 81 PRO A O 1
ATOM 611 N N . ILE A 1 82 ? -3.140 -6.162 2.861 1.00 98.19 82 ILE A N 1
ATOM 612 C CA . ILE A 1 82 ? -3.348 -6.157 4.324 1.00 98.19 82 ILE A CA 1
ATOM 613 C C . ILE A 1 82 ? -4.226 -4.970 4.751 1.00 98.19 82 ILE A C 1
ATOM 615 O O . ILE A 1 82 ? -5.181 -5.146 5.509 1.00 98.19 82 ILE A O 1
ATOM 619 N N . ILE A 1 83 ? -3.963 -3.768 4.230 1.00 98.75 83 ILE A N 1
ATOM 620 C CA . ILE A 1 83 ? -4.801 -2.581 4.483 1.00 98.75 83 ILE A CA 1
ATOM 621 C C . ILE A 1 83 ? -6.231 -2.810 3.969 1.00 98.75 83 ILE A C 1
ATOM 623 O O . ILE A 1 83 ? -7.205 -2.573 4.687 1.00 98.75 83 ILE A O 1
ATOM 627 N N . THR A 1 84 ? -6.363 -3.354 2.757 1.00 98.75 84 THR A N 1
ATOM 628 C CA . THR A 1 84 ? -7.661 -3.715 2.161 1.00 98.75 84 THR A CA 1
ATOM 629 C C . THR A 1 84 ? -8.422 -4.719 3.028 1.00 98.75 84 THR A C 1
ATOM 631 O O . THR A 1 84 ? -9.621 -4.563 3.275 1.00 98.75 84 THR A O 1
ATOM 634 N N . TYR A 1 85 ? -7.720 -5.734 3.537 1.00 98.44 85 TYR A N 1
ATOM 635 C CA . TYR A 1 85 ? -8.261 -6.725 4.458 1.00 98.44 85 TYR A CA 1
ATOM 636 C C . TYR A 1 85 ? -8.795 -6.068 5.734 1.00 98.44 85 TYR A C 1
ATOM 638 O O . TYR A 1 85 ? -9.911 -6.387 6.143 1.00 98.44 85 TYR A O 1
ATOM 646 N N . TYR A 1 86 ? -8.066 -5.123 6.333 1.00 98.50 86 TYR A N 1
ATOM 647 C CA . TYR A 1 86 ? -8.541 -4.410 7.519 1.00 98.50 86 TYR A CA 1
ATOM 648 C C . TYR A 1 86 ? -9.789 -3.578 7.264 1.00 98.50 86 TYR A C 1
ATOM 650 O O . TYR A 1 86 ? -10.737 -3.674 8.043 1.00 98.50 86 TYR A O 1
ATOM 658 N N . LEU A 1 87 ? -9.830 -2.815 6.168 1.00 98.56 87 LEU A N 1
ATOM 659 C CA . LEU A 1 87 ? -11.023 -2.052 5.798 1.00 98.56 87 LEU A CA 1
ATOM 660 C C . LEU A 1 87 ? -12.235 -2.975 5.635 1.00 98.56 87 LEU A C 1
ATOM 662 O O . LEU A 1 87 ? -13.298 -2.698 6.188 1.00 98.56 87 LEU A O 1
ATOM 666 N N . ALA A 1 88 ? -12.064 -4.109 4.952 1.00 98.38 88 ALA A N 1
ATOM 667 C CA . ALA A 1 88 ? -13.116 -5.104 4.775 1.00 98.38 88 ALA A CA 1
ATOM 668 C C . ALA A 1 88 ? -13.542 -5.760 6.103 1.00 98.38 88 ALA A C 1
ATOM 670 O O . ALA A 1 88 ? -14.733 -5.975 6.342 1.00 98.38 88 ALA A O 1
ATOM 671 N N . ARG A 1 89 ? -12.585 -6.081 6.986 1.00 96.62 89 ARG A N 1
ATOM 672 C CA . ARG A 1 89 ? -12.858 -6.682 8.301 1.00 96.62 89 ARG A CA 1
ATOM 673 C C . ARG A 1 89 ? -13.602 -5.731 9.219 1.00 96.62 89 ARG A C 1
ATOM 675 O O . ARG A 1 89 ? -14.557 -6.179 9.846 1.00 96.62 89 ARG A O 1
ATOM 682 N N . LEU A 1 90 ? -13.186 -4.467 9.276 1.00 96.62 90 LEU A N 1
ATOM 683 C CA . LEU A 1 90 ? -13.867 -3.430 10.046 1.00 96.62 90 LEU A CA 1
ATOM 684 C C . LEU A 1 90 ? -15.274 -3.209 9.507 1.00 96.62 90 LEU A C 1
ATOM 686 O O . LEU A 1 90 ? -16.216 -3.247 10.284 1.00 96.62 90 LEU A O 1
ATOM 690 N N . ALA A 1 91 ? -15.425 -3.077 8.185 1.00 97.50 91 ALA A N 1
ATOM 691 C CA . ALA A 1 91 ? -16.718 -2.882 7.533 1.00 97.50 91 ALA A CA 1
ATOM 692 C C . ALA A 1 91 ? -17.718 -4.033 7.739 1.00 97.50 91 ALA A C 1
ATOM 694 O O . ALA A 1 91 ? -18.900 -3.867 7.440 1.00 97.50 91 ALA A O 1
ATOM 695 N N . GLY A 1 92 ? -17.258 -5.199 8.206 1.00 96.56 92 GLY A N 1
ATOM 696 C CA . GLY A 1 92 ? -18.109 -6.364 8.430 1.00 96.56 92 GLY A CA 1
ATOM 697 C C . GLY A 1 92 ? -18.649 -6.973 7.135 1.00 96.56 92 GLY A C 1
ATOM 698 O O . GLY A 1 92 ? -19.738 -7.542 7.136 1.00 96.56 92 GLY A O 1
ATOM 699 N N . VAL A 1 93 ? -17.923 -6.839 6.016 1.00 97.56 93 VAL A N 1
ATOM 700 C CA . VAL A 1 93 ? -18.338 -7.480 4.760 1.00 97.56 93 VAL A CA 1
ATOM 701 C C . VAL A 1 93 ? -18.154 -8.995 4.829 1.00 97.56 93 VAL A C 1
ATOM 703 O O . VAL A 1 93 ? -17.303 -9.511 5.564 1.00 97.56 93 VAL A O 1
ATOM 706 N N . ASP A 1 94 ? -18.948 -9.714 4.040 1.00 97.00 94 ASP A N 1
ATOM 707 C CA . ASP A 1 94 ? -18.877 -11.166 3.953 1.00 97.00 94 ASP A CA 1
ATOM 708 C C . ASP A 1 94 ? -17.511 -11.644 3.423 1.00 97.00 94 ASP A C 1
ATOM 710 O O . ASP A 1 94 ? -16.726 -10.905 2.815 1.00 97.00 94 ASP A O 1
ATOM 714 N N . THR A 1 95 ? -17.204 -12.916 3.676 1.00 97.50 95 THR A N 1
ATOM 715 C CA . THR A 1 95 ? -15.902 -13.503 3.338 1.00 97.50 95 THR A CA 1
ATOM 716 C C . THR A 1 95 ? -15.614 -13.482 1.835 1.00 97.50 95 THR A C 1
ATOM 718 O O . THR A 1 95 ? -14.451 -13.319 1.463 1.00 97.50 95 THR A O 1
ATOM 721 N N . GLN A 1 96 ? -16.628 -13.614 0.975 1.00 98.00 96 GLN A N 1
ATOM 722 C CA . GLN A 1 96 ? -16.439 -13.589 -0.476 1.00 98.00 96 GLN A CA 1
ATOM 723 C C . GLN A 1 96 ? -16.059 -12.183 -0.942 1.00 98.00 96 GLN A C 1
ATOM 725 O O . GLN A 1 96 ? -15.029 -12.023 -1.596 1.00 98.00 96 GLN A O 1
ATOM 730 N N . THR A 1 97 ? -16.808 -11.161 -0.521 1.00 97.88 97 THR A N 1
ATOM 731 C CA . THR A 1 97 ? -16.502 -9.753 -0.809 1.00 97.88 97 THR A CA 1
ATOM 732 C C . THR A 1 97 ? -15.108 -9.371 -0.310 1.00 97.88 97 THR A C 1
ATOM 734 O O . THR A 1 97 ? -14.335 -8.741 -1.032 1.00 97.88 97 THR A O 1
ATOM 737 N N . ARG A 1 98 ? -14.739 -9.798 0.906 1.00 98.25 98 ARG A N 1
ATOM 738 C CA . ARG A 1 98 ? -13.401 -9.554 1.467 1.00 98.25 98 ARG A CA 1
ATOM 739 C C . ARG A 1 98 ? -12.295 -10.188 0.620 1.00 98.25 98 ARG A C 1
ATOM 741 O O . ARG A 1 98 ? -11.309 -9.520 0.324 1.00 98.25 98 ARG A O 1
ATOM 748 N N . ARG A 1 99 ? -12.442 -11.462 0.239 1.00 98.31 99 ARG A N 1
ATOM 749 C CA . ARG A 1 99 ? -11.456 -12.173 -0.597 1.00 98.31 99 ARG A CA 1
ATOM 750 C C . ARG A 1 99 ? -11.319 -11.526 -1.970 1.00 98.31 99 ARG A C 1
ATOM 752 O O . ARG A 1 99 ? -10.197 -11.346 -2.428 1.00 98.31 99 ARG A O 1
ATOM 759 N N . LEU A 1 100 ? -12.435 -11.134 -2.585 1.00 98.19 100 LEU A N 1
ATOM 760 C CA . LEU A 1 100 ? -12.432 -10.455 -3.878 1.00 98.19 100 LEU A CA 1
ATOM 761 C C . LEU A 1 100 ? -11.701 -9.111 -3.806 1.00 98.19 100 LEU A C 1
ATOM 763 O O . LEU A 1 100 ? -10.884 -8.830 -4.673 1.00 98.19 100 LEU A O 1
ATOM 767 N N . ALA A 1 101 ? -11.937 -8.310 -2.762 1.00 98.62 101 ALA A N 1
ATOM 768 C CA . ALA A 1 101 ? -11.243 -7.035 -2.582 1.00 98.62 101 ALA A CA 1
ATOM 769 C C . ALA A 1 101 ? -9.723 -7.222 -2.417 1.00 98.62 101 ALA A C 1
ATOM 771 O O . ALA A 1 101 ? -8.940 -6.522 -3.053 1.00 98.62 101 ALA A O 1
ATOM 772 N N . VAL A 1 102 ? -9.300 -8.199 -1.608 1.00 98.69 102 VAL A N 1
ATOM 773 C CA . VAL A 1 102 ? -7.879 -8.543 -1.420 1.00 98.69 102 VAL A CA 1
ATOM 774 C C . VAL A 1 102 ? -7.250 -9.029 -2.730 1.00 98.69 102 VAL A C 1
ATOM 776 O O . VAL A 1 102 ? -6.178 -8.560 -3.097 1.00 98.69 102 VAL A O 1
ATOM 779 N N . ALA A 1 103 ? -7.920 -9.916 -3.469 1.00 98.50 103 ALA A N 1
ATOM 780 C CA . ALA A 1 103 ? -7.426 -10.416 -4.752 1.00 98.50 103 ALA A CA 1
ATOM 781 C C . ALA A 1 103 ? -7.340 -9.306 -5.812 1.00 98.50 103 ALA A C 1
ATOM 783 O O . ALA A 1 103 ? -6.326 -9.185 -6.493 1.00 98.50 103 ALA A O 1
ATOM 784 N N . ALA A 1 104 ? -8.366 -8.455 -5.913 1.00 98.62 104 ALA A N 1
ATOM 785 C CA . ALA A 1 104 ? -8.371 -7.304 -6.812 1.00 98.62 104 ALA A CA 1
ATOM 786 C C . ALA A 1 104 ? -7.237 -6.322 -6.485 1.00 98.62 104 ALA A C 1
ATOM 788 O O . ALA A 1 104 ? -6.629 -5.768 -7.396 1.00 98.62 104 ALA A O 1
ATOM 789 N N . ASN A 1 105 ? -6.908 -6.150 -5.202 1.00 98.81 105 ASN A N 1
ATOM 790 C CA . ASN A 1 105 ? -5.764 -5.354 -4.775 1.00 98.81 105 ASN A CA 1
ATOM 791 C C . ASN A 1 105 ? -4.423 -5.960 -5.232 1.00 98.81 105 ASN A C 1
ATOM 793 O O . ASN A 1 105 ? -3.621 -5.258 -5.845 1.00 98.81 105 ASN A O 1
ATOM 797 N N . VAL A 1 106 ? -4.209 -7.264 -5.026 1.00 98.75 106 VAL A N 1
ATOM 798 C CA . VAL A 1 106 ? -2.997 -7.952 -5.510 1.00 98.75 106 VAL A CA 1
ATOM 799 C C . VAL A 1 106 ? -2.858 -7.813 -7.029 1.00 98.75 106 VAL A C 1
ATOM 801 O O . VAL A 1 106 ? -1.783 -7.473 -7.521 1.00 98.75 106 VAL A O 1
ATOM 804 N N . VAL A 1 107 ? -3.951 -8.011 -7.775 1.00 98.62 107 VAL A N 1
ATOM 805 C CA . VAL A 1 107 ? -3.974 -7.834 -9.236 1.00 98.62 107 VAL A CA 1
ATOM 806 C C . VAL A 1 107 ? -3.662 -6.387 -9.623 1.00 98.62 107 VAL A C 1
ATOM 808 O O . VAL A 1 107 ? -2.850 -6.171 -10.517 1.00 98.62 107 VAL A O 1
ATOM 811 N N . MET A 1 108 ? -4.243 -5.395 -8.943 1.00 98.81 108 MET A N 1
ATOM 812 C CA . MET A 1 108 ? -3.969 -3.973 -9.185 1.00 98.81 108 MET A CA 1
ATOM 813 C C . MET A 1 108 ? -2.473 -3.658 -9.059 1.00 98.81 108 MET A C 1
ATOM 815 O O . MET A 1 108 ? -1.922 -3.008 -9.949 1.00 98.81 108 MET A O 1
ATOM 819 N N . ILE A 1 109 ? -1.809 -4.134 -7.999 1.00 98.75 109 ILE A N 1
ATOM 820 C CA . ILE A 1 109 ? -0.365 -3.935 -7.807 1.00 98.75 109 ILE A CA 1
ATOM 821 C C . ILE A 1 109 ? 0.449 -4.700 -8.853 1.00 98.75 109 ILE A C 1
ATOM 823 O O . ILE A 1 109 ? 1.352 -4.122 -9.455 1.00 98.75 109 ILE A O 1
ATOM 827 N N . GLY A 1 110 ? 0.117 -5.968 -9.116 1.00 98.38 110 GLY A N 1
ATOM 828 C CA . GLY A 1 110 ? 0.823 -6.788 -10.104 1.00 98.38 110 GLY A CA 1
ATOM 829 C C . GLY A 1 110 ? 0.744 -6.212 -11.520 1.00 98.38 110 GLY A C 1
ATOM 830 O O . GLY A 1 110 ? 1.754 -6.112 -12.208 1.00 98.38 110 GLY A O 1
ATOM 831 N N . VAL A 1 111 ? -0.436 -5.747 -11.937 1.00 98.44 111 VAL A N 1
ATOM 832 C CA . VAL A 1 111 ? -0.614 -5.047 -13.217 1.00 98.44 111 VAL A CA 1
ATOM 833 C C . VAL A 1 111 ? 0.083 -3.687 -13.192 1.00 98.44 111 VAL A C 1
ATOM 835 O O . VAL A 1 111 ? 0.732 -3.317 -14.165 1.00 98.44 111 VAL A O 1
ATOM 838 N N . GLY A 1 112 ? 0.020 -2.963 -12.070 1.00 98.50 112 GLY A N 1
ATOM 839 C CA . GLY A 1 112 ? 0.726 -1.693 -11.888 1.00 98.50 112 GLY A CA 1
ATOM 840 C C . GLY A 1 112 ? 2.242 -1.829 -12.045 1.00 98.50 112 GLY A C 1
ATOM 841 O O . GLY A 1 112 ? 2.881 -0.934 -12.593 1.00 98.50 112 GLY A O 1
ATOM 842 N N . TYR A 1 113 ? 2.821 -2.973 -11.666 1.00 98.31 113 TYR A N 1
ATOM 843 C CA . TYR A 1 113 ? 4.238 -3.260 -11.900 1.00 98.31 113 TYR A CA 1
ATOM 844 C C . TYR A 1 113 ? 4.581 -3.314 -13.399 1.00 98.31 113 TYR A C 1
ATOM 846 O O . TYR A 1 113 ? 5.700 -2.996 -13.803 1.00 98.31 113 TYR A O 1
ATOM 854 N N . GLY A 1 114 ? 3.610 -3.630 -14.260 1.00 98.25 114 GLY A N 1
ATOM 855 C CA . GLY A 1 114 ? 3.749 -3.525 -15.713 1.00 98.25 114 GLY A CA 1
ATOM 856 C C . GLY A 1 114 ? 4.095 -2.107 -16.182 1.00 98.25 114 GLY A C 1
ATOM 857 O O . GLY A 1 114 ? 4.882 -1.956 -17.112 1.00 98.25 114 GLY A O 1
ATOM 858 N N . PHE A 1 115 ? 3.612 -1.055 -15.504 1.00 98.12 115 PHE A N 1
ATOM 859 C CA . PHE A 1 115 ? 3.972 0.331 -15.846 1.00 98.12 115 PHE A CA 1
ATOM 860 C C . PHE A 1 115 ? 5.483 0.577 -15.720 1.00 98.12 115 PHE A C 1
ATOM 862 O O . PHE A 1 115 ? 6.086 1.267 -16.540 1.00 98.12 115 PHE A O 1
ATOM 869 N N . VAL A 1 116 ? 6.112 -0.011 -14.703 1.00 96.56 116 VAL A N 1
ATOM 870 C CA . VAL A 1 116 ? 7.529 0.232 -14.403 1.00 96.56 116 VAL A CA 1
ATOM 871 C C . VAL A 1 116 ? 8.470 -0.761 -15.082 1.00 96.56 116 VAL A C 1
ATOM 873 O O . VAL A 1 116 ? 9.636 -0.445 -15.284 1.00 96.56 116 VAL A O 1
ATOM 876 N N . SER A 1 117 ? 7.971 -1.942 -15.451 1.00 96.94 117 SER A N 1
ATOM 877 C CA . SER A 1 117 ? 8.767 -3.019 -16.058 1.00 96.94 117 SER A CA 1
ATOM 878 C C . SER A 1 117 ? 8.649 -3.103 -17.581 1.00 96.94 117 SER A C 1
ATOM 880 O O . SER A 1 117 ? 9.509 -3.700 -18.224 1.00 96.94 117 SER A O 1
ATOM 882 N N . MET A 1 118 ? 7.617 -2.500 -18.177 1.00 97.38 118 MET A N 1
ATOM 883 C CA . MET A 1 118 ? 7.395 -2.496 -19.626 1.00 97.38 118 MET A CA 1
ATOM 884 C C . MET A 1 118 ? 7.718 -1.130 -20.253 1.00 97.38 118 MET A C 1
ATOM 886 O O . MET A 1 118 ? 7.938 -0.116 -19.577 1.00 97.38 118 MET A O 1
ATOM 890 N N . SER A 1 119 ? 7.733 -1.095 -21.584 1.00 96.56 119 SER A N 1
ATOM 891 C CA . SER A 1 119 ? 7.995 0.093 -22.399 1.00 96.56 119 SER A CA 1
ATOM 892 C C . SER A 1 119 ? 6.872 0.341 -23.417 1.00 96.56 119 SER A C 1
ATOM 894 O O . SER A 1 119 ? 5.976 -0.488 -23.604 1.00 96.56 119 SER A O 1
ATOM 896 N N . GLY A 1 120 ? 6.898 1.515 -24.057 1.00 96.38 120 GLY A N 1
ATOM 897 C CA . GLY A 1 120 ? 5.962 1.881 -25.124 1.00 96.38 120 GLY A CA 1
ATOM 898 C C . GLY A 1 120 ? 4.491 1.820 -24.701 1.00 96.38 120 GLY A C 1
ATOM 899 O O . GLY A 1 120 ? 4.134 2.161 -23.574 1.00 96.38 120 GLY A O 1
ATOM 900 N N . SER A 1 121 ? 3.622 1.372 -25.607 1.00 97.69 121 SER A N 1
ATOM 901 C CA . SER A 1 121 ? 2.176 1.296 -25.361 1.00 97.69 121 SER A CA 1
ATOM 902 C C . SER A 1 121 ? 1.797 0.303 -24.256 1.00 97.69 121 SER A C 1
ATOM 904 O O . SER A 1 121 ? 0.820 0.534 -23.548 1.00 97.69 121 SER A O 1
ATOM 906 N N . LEU A 1 122 ? 2.575 -0.771 -24.057 1.00 98.12 122 LEU A N 1
ATOM 907 C CA . LEU A 1 122 ? 2.293 -1.778 -23.024 1.00 98.12 122 LEU A CA 1
ATOM 908 C C . LEU A 1 122 ? 2.377 -1.191 -21.610 1.00 98.12 122 LEU A C 1
ATOM 910 O O . LEU A 1 122 ? 1.528 -1.496 -20.774 1.00 98.12 122 LEU A O 1
ATOM 914 N N . ARG A 1 123 ? 3.329 -0.279 -21.368 1.00 97.81 123 ARG A N 1
ATOM 915 C CA . ARG A 1 123 ? 3.425 0.491 -20.117 1.00 97.81 123 ARG A CA 1
ATOM 916 C C . ARG A 1 123 ? 2.121 1.224 -19.807 1.00 97.81 123 ARG A C 1
ATOM 918 O O . ARG A 1 123 ? 1.610 1.148 -18.691 1.00 97.81 123 ARG A O 1
ATOM 925 N N . TRP A 1 124 ? 1.593 1.945 -20.791 1.00 98.12 124 TRP A N 1
ATOM 926 C CA . TRP A 1 124 ? 0.394 2.764 -20.621 1.00 98.12 124 TRP A CA 1
ATOM 927 C C . TRP A 1 124 ? -0.874 1.922 -20.495 1.00 98.12 124 TRP A C 1
ATOM 929 O O . TRP A 1 124 ? -1.751 2.266 -19.707 1.00 98.12 124 TRP A O 1
ATOM 939 N N . ILE A 1 125 ? -0.943 0.782 -21.189 1.00 98.56 125 ILE A N 1
ATOM 940 C CA . ILE A 1 125 ? -2.012 -0.206 -20.997 1.00 98.56 125 ILE A CA 1
ATOM 941 C C . ILE A 1 125 ? -1.981 -0.741 -19.560 1.00 98.56 125 ILE A C 1
ATOM 943 O O . ILE A 1 125 ? -3.012 -0.738 -18.890 1.00 98.56 125 ILE A O 1
ATOM 947 N N . ALA A 1 126 ? -0.810 -1.134 -19.050 1.00 98.56 126 ALA A N 1
ATOM 948 C CA . ALA A 1 126 ? -0.660 -1.601 -17.674 1.00 98.56 126 ALA A CA 1
ATOM 949 C C . ALA A 1 126 ? -1.072 -0.526 -16.650 1.00 98.56 126 ALA A C 1
ATOM 951 O O . ALA A 1 126 ? -1.837 -0.807 -15.725 1.00 98.56 126 ALA A O 1
ATOM 952 N N . PHE A 1 127 ? -0.649 0.725 -16.854 1.00 98.44 127 PHE A N 1
ATOM 953 C CA . PHE A 1 127 ? -1.071 1.858 -16.026 1.00 98.44 127 PHE A CA 1
ATOM 954 C C . PHE A 1 127 ? -2.590 2.057 -16.034 1.00 98.44 127 PHE A C 1
ATOM 956 O O . PHE A 1 127 ? -3.201 2.188 -14.973 1.00 98.44 127 PHE A O 1
ATOM 963 N N . ALA A 1 128 ? -3.215 2.040 -17.215 1.00 98.38 128 ALA A N 1
ATOM 964 C CA . ALA A 1 128 ? -4.654 2.225 -17.360 1.00 98.38 128 ALA A CA 1
ATOM 965 C C . ALA A 1 128 ? -5.445 1.094 -16.685 1.00 98.38 128 ALA A C 1
ATOM 967 O O . ALA A 1 128 ? -6.358 1.366 -15.907 1.00 98.38 128 ALA A O 1
ATOM 968 N N . VAL A 1 129 ? -5.067 -0.168 -16.911 1.00 98.62 129 VAL A N 1
ATOM 969 C CA . VAL A 1 129 ? -5.743 -1.329 -16.308 1.00 98.62 129 VAL A CA 1
ATOM 970 C C . VAL A 1 129 ? -5.590 -1.327 -14.783 1.00 98.62 129 VAL A C 1
ATOM 972 O O . VAL A 1 129 ? -6.574 -1.532 -14.071 1.00 98.62 129 VAL A O 1
ATOM 975 N N . SER A 1 130 ? -4.392 -1.032 -14.264 1.00 98.69 130 SER A N 1
ATOM 976 C CA . SER A 1 130 ? -4.167 -0.880 -12.819 1.00 98.69 130 SER A CA 1
ATOM 977 C C . SER A 1 130 ? -5.011 0.259 -12.232 1.00 98.69 130 SER A C 1
ATOM 979 O O . SER A 1 130 ? -5.661 0.083 -11.203 1.00 98.69 130 SER A O 1
ATOM 981 N N . THR A 1 131 ? -5.102 1.396 -12.929 1.00 98.50 131 THR A N 1
ATOM 982 C CA . THR A 1 131 ? -5.924 2.543 -12.509 1.00 98.50 131 THR A CA 1
ATOM 983 C C . THR A 1 131 ? -7.418 2.206 -12.483 1.00 98.50 131 THR A C 1
ATOM 985 O O . THR A 1 131 ? -8.116 2.577 -11.542 1.00 98.50 131 THR A O 1
ATOM 988 N N . VAL A 1 132 ? -7.927 1.455 -13.464 1.00 98.44 132 VAL A N 1
ATOM 989 C CA . VAL A 1 132 ? -9.323 0.982 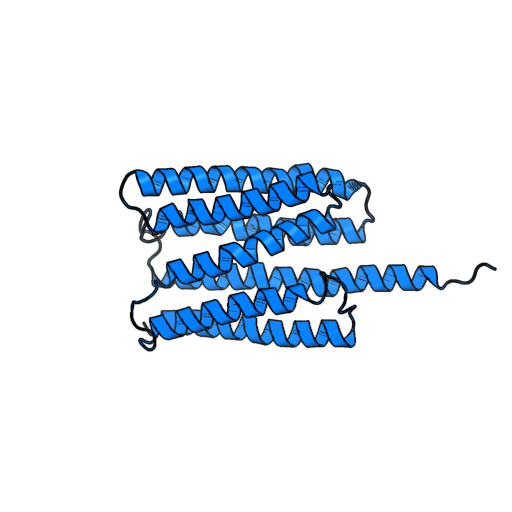-13.462 1.00 98.44 132 VAL A CA 1
ATOM 990 C C . VAL A 1 132 ? -9.585 0.046 -12.277 1.00 98.44 132 VAL A C 1
ATOM 992 O O . VAL A 1 132 ? -10.590 0.208 -11.580 1.00 98.44 132 VAL A O 1
ATOM 995 N N . ALA A 1 133 ? -8.673 -0.889 -11.993 1.00 98.62 133 ALA A N 1
ATOM 996 C CA . ALA A 1 133 ? -8.775 -1.757 -10.819 1.00 98.62 133 ALA A CA 1
ATOM 997 C C . ALA A 1 133 ? -8.762 -0.947 -9.507 1.00 98.62 133 ALA A C 1
ATOM 999 O O . ALA A 1 133 ? -9.567 -1.208 -8.609 1.00 98.62 133 ALA A O 1
ATOM 1000 N N . PHE A 1 134 ? -7.914 0.083 -9.422 1.00 98.69 134 PHE A N 1
ATOM 1001 C CA . PHE A 1 134 ? -7.864 1.007 -8.291 1.00 98.69 134 PHE A CA 1
ATOM 1002 C C . PHE A 1 134 ? -9.186 1.761 -8.094 1.00 98.69 134 PHE A C 1
ATOM 1004 O O . PHE A 1 134 ? -9.715 1.781 -6.984 1.00 98.69 134 PHE A O 1
ATOM 1011 N N . ILE A 1 135 ? -9.777 2.311 -9.160 1.00 98.44 135 ILE A N 1
ATOM 1012 C CA . ILE A 1 135 ? -11.095 2.969 -9.102 1.00 98.44 135 ILE A CA 1
ATOM 1013 C C . ILE A 1 135 ? -12.170 1.991 -8.602 1.00 98.44 135 ILE A C 1
ATOM 1015 O O . ILE A 1 135 ? -13.005 2.357 -7.770 1.00 98.44 135 ILE A O 1
ATOM 1019 N N . GLY A 1 136 ? -12.125 0.730 -9.044 1.00 98.44 136 GLY A N 1
ATOM 1020 C CA . GLY A 1 136 ? -12.996 -0.330 -8.533 1.00 98.44 136 GLY A CA 1
ATOM 1021 C C . GLY A 1 136 ? -12.845 -0.556 -7.022 1.00 98.44 136 GLY A C 1
ATOM 1022 O O . GLY A 1 136 ? -13.843 -0.647 -6.306 1.00 98.44 136 GLY A O 1
ATOM 1023 N N . LEU A 1 137 ? -11.613 -0.577 -6.505 1.00 98.75 137 LEU A N 1
ATOM 1024 C CA . LEU A 1 137 ? -11.348 -0.678 -5.064 1.00 98.75 137 LEU A CA 1
ATOM 1025 C C . LEU A 1 137 ? -11.842 0.556 -4.297 1.00 98.75 137 LEU A C 1
ATOM 1027 O O . LEU A 1 137 ? -12.488 0.403 -3.261 1.00 98.75 137 LEU A O 1
ATOM 1031 N N . LEU A 1 138 ? -11.624 1.768 -4.820 1.00 98.50 138 LEU A N 1
ATOM 1032 C CA . LEU A 1 138 ? -12.169 2.994 -4.226 1.00 98.50 138 LEU A CA 1
ATOM 1033 C C . LEU A 1 138 ? -13.696 2.932 -4.120 1.00 98.50 138 LEU A C 1
ATOM 1035 O O . LEU A 1 138 ? -14.261 3.281 -3.079 1.00 98.50 138 LEU A O 1
ATOM 1039 N N . TYR A 1 139 ? -14.371 2.432 -5.158 1.00 98.38 139 TYR A N 1
ATOM 1040 C CA . TYR A 1 139 ? -15.814 2.210 -5.126 1.00 98.38 139 TYR A CA 1
ATOM 1041 C C . TYR A 1 139 ? -16.212 1.227 -4.016 1.00 98.38 139 TYR A C 1
ATOM 1043 O O . TYR A 1 139 ? -17.135 1.513 -3.245 1.00 98.38 139 TYR A O 1
ATOM 1051 N N . LEU A 1 140 ? -15.498 0.103 -3.872 1.00 98.25 140 LEU A N 1
ATOM 1052 C CA . LEU A 1 140 ? -15.747 -0.841 -2.779 1.00 98.25 140 LEU A CA 1
ATOM 1053 C C .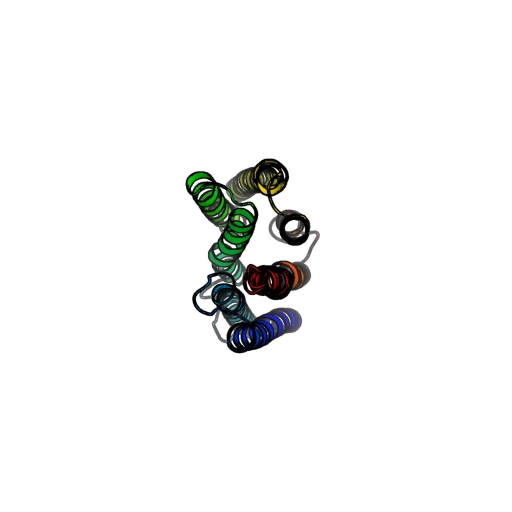 LEU A 1 140 ? -15.611 -0.166 -1.412 1.00 98.25 140 LEU A C 1
ATOM 1055 O O . LEU A 1 140 ? -16.478 -0.350 -0.560 1.00 98.25 140 LEU A O 1
ATOM 1059 N N . TYR A 1 141 ? -14.585 0.655 -1.204 1.00 98.44 141 TYR A N 1
ATOM 1060 C CA . TYR A 1 141 ? -14.333 1.298 0.087 1.00 98.44 141 TYR A CA 1
ATOM 1061 C C . TYR A 1 141 ? -15.384 2.364 0.416 1.00 98.44 141 TYR A C 1
ATOM 1063 O O . TYR A 1 141 ? -15.924 2.401 1.524 1.00 98.44 141 TYR A O 1
ATOM 1071 N N . ILE A 1 142 ? -15.704 3.221 -0.553 1.00 98.19 142 ILE A N 1
ATOM 1072 C CA . ILE A 1 142 ? -16.549 4.406 -0.356 1.00 98.19 142 ILE A CA 1
ATOM 1073 C C . ILE A 1 142 ? -18.039 4.063 -0.406 1.00 98.19 142 ILE A C 1
ATOM 1075 O O . ILE A 1 142 ? -18.842 4.744 0.232 1.00 98.19 142 ILE A O 1
ATOM 1079 N N . LYS A 1 143 ? -18.436 3.025 -1.153 1.00 97.56 143 LYS A N 1
ATOM 1080 C CA . LYS A 1 143 ? -19.848 2.651 -1.327 1.00 97.56 143 LYS A CA 1
ATOM 1081 C C . LYS A 1 143 ? -20.175 1.329 -0.652 1.00 97.56 143 LYS A C 1
ATOM 1083 O O . LYS A 1 143 ? -21.031 1.304 0.231 1.00 97.56 143 LYS A O 1
ATOM 1088 N N . THR A 1 144 ? -19.513 0.241 -1.034 1.00 96.62 144 THR A N 1
ATOM 1089 C CA . THR A 1 144 ? -19.879 -1.105 -0.561 1.00 96.62 144 THR A CA 1
ATOM 1090 C C . THR A 1 144 ? -19.610 -1.271 0.932 1.00 96.62 144 THR A C 1
ATOM 1092 O O . THR A 1 144 ? -20.510 -1.627 1.694 1.00 96.62 144 THR A O 1
ATOM 1095 N N . PHE A 1 145 ? -18.394 -0.960 1.372 1.00 97.62 145 PHE A N 1
ATOM 1096 C CA . PHE A 1 145 ? -17.964 -1.109 2.760 1.00 97.62 145 PHE A CA 1
ATOM 1097 C C . PHE A 1 145 ? -18.657 -0.077 3.653 1.00 97.62 145 PHE A C 1
ATOM 1099 O O . PHE A 1 145 ? -19.184 -0.430 4.706 1.00 97.62 145 PHE A O 1
ATOM 1106 N N . ALA A 1 146 ? -18.765 1.171 3.181 1.00 95.00 146 ALA A N 1
ATOM 1107 C CA . ALA A 1 146 ? -19.496 2.230 3.873 1.00 95.00 146 ALA A CA 1
ATOM 1108 C C . ALA A 1 146 ? -20.985 1.897 4.086 1.00 95.00 146 ALA A C 1
ATOM 1110 O O . ALA A 1 146 ? -21.554 2.236 5.118 1.00 95.00 146 ALA A O 1
ATOM 1111 N N . ARG A 1 147 ? -21.634 1.191 3.151 1.00 96.44 147 ARG A N 1
ATOM 1112 C CA . ARG A 1 147 ? -23.015 0.724 3.349 1.00 96.44 147 ARG A CA 1
ATOM 1113 C C . ARG A 1 147 ? -23.098 -0.358 4.423 1.00 96.44 147 ARG A C 1
ATOM 1115 O O . ARG A 1 147 ? -24.029 -0.342 5.221 1.00 96.44 147 ARG A O 1
ATOM 1122 N N . LYS A 1 148 ? -22.154 -1.303 4.434 1.00 95.81 148 LYS A N 1
ATOM 1123 C CA . LYS A 1 148 ? -22.154 -2.438 5.371 1.00 95.81 148 LYS A CA 1
ATOM 1124 C C . LYS A 1 148 ? -21.876 -2.010 6.810 1.00 95.81 148 LYS A C 1
ATOM 1126 O O . LYS A 1 148 ? -22.576 -2.460 7.711 1.00 95.81 148 LYS A O 1
ATOM 1131 N N . ILE A 1 149 ? -20.956 -1.068 7.014 1.00 95.31 149 ILE A N 1
ATOM 1132 C CA . ILE A 1 149 ? -20.612 -0.580 8.355 1.00 95.31 149 ILE A CA 1
ATOM 1133 C C . ILE A 1 149 ? -21.745 0.221 9.025 1.00 95.31 149 ILE A C 1
ATOM 1135 O O . ILE A 1 149 ? -21.702 0.434 10.231 1.00 95.31 149 ILE A O 1
ATOM 1139 N N . ASN A 1 150 ? -22.786 0.648 8.297 1.00 94.19 150 ASN A N 1
ATOM 1140 C CA . ASN A 1 150 ? -23.876 1.456 8.863 1.00 94.19 150 ASN A CA 1
ATOM 1141 C C . ASN A 1 150 ? -24.631 0.780 10.017 1.00 94.19 150 ASN A C 1
ATOM 1143 O O . ASN A 1 150 ? -25.182 1.488 10.856 1.00 94.19 150 ASN A O 1
ATOM 1147 N N . ALA A 1 151 ? -24.630 -0.554 10.077 1.00 91.62 151 ALA A N 1
ATOM 1148 C CA .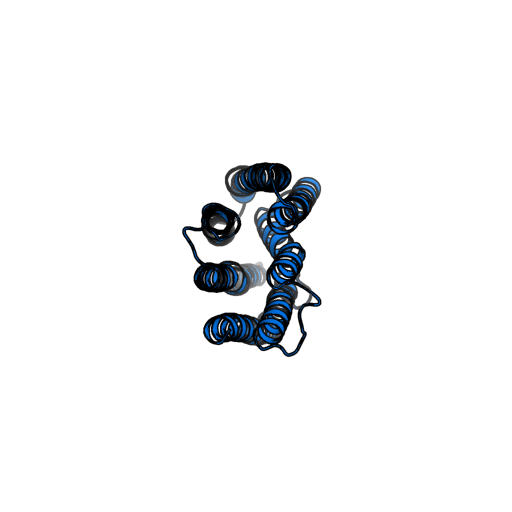 ALA A 1 151 ? -25.231 -1.317 11.170 1.00 91.62 151 ALA A CA 1
ATOM 1149 C C . ALA A 1 151 ? -24.345 -1.398 12.433 1.00 91.62 151 ALA A C 1
ATOM 1151 O O . ALA A 1 151 ? -24.799 -1.883 13.466 1.00 91.62 151 ALA A O 1
ATOM 1152 N N . ALA A 1 152 ? -23.086 -0.953 12.369 1.00 92.81 152 ALA A N 1
ATOM 1153 C CA . ALA A 1 152 ? -22.159 -0.984 13.496 1.00 92.81 152 ALA A CA 1
ATOM 1154 C C . ALA A 1 152 ? -22.325 0.232 14.427 1.00 92.81 152 ALA A C 1
ATOM 1156 O O . ALA A 1 152 ? -22.920 1.257 14.079 1.00 92.81 152 ALA A O 1
ATOM 1157 N N . THR A 1 153 ? -21.726 0.146 15.616 1.00 93.31 153 THR A N 1
ATOM 1158 C CA . THR A 1 153 ? -21.709 1.250 16.587 1.00 93.31 153 THR A CA 1
ATOM 1159 C C . THR A 1 153 ? -21.043 2.504 16.007 1.00 93.31 153 THR A C 1
ATOM 1161 O O . THR A 1 153 ? -20.232 2.442 15.078 1.00 93.31 153 THR A O 1
ATOM 1164 N N . ALA A 1 154 ? -21.372 3.680 16.554 1.00 94.31 154 ALA A N 1
ATOM 1165 C CA . ALA A 1 154 ? -20.788 4.949 16.108 1.00 94.31 154 ALA A CA 1
ATOM 1166 C C . ALA A 1 154 ? -19.248 4.948 16.179 1.00 94.31 154 ALA A C 1
ATOM 1168 O O . ALA A 1 154 ? -18.592 5.421 15.251 1.00 94.31 154 ALA A O 1
ATOM 1169 N N . SER A 1 155 ? -18.671 4.349 17.224 1.00 94.31 155 SER A N 1
ATOM 1170 C CA . SER A 1 155 ? -17.219 4.257 17.410 1.00 94.31 155 SER A CA 1
ATOM 1171 C C . SER A 1 155 ? -16.539 3.422 16.322 1.00 94.31 155 SER A C 1
ATOM 1173 O O . SER A 1 155 ? -15.533 3.858 15.761 1.00 94.31 155 SER A O 1
ATOM 1175 N N . VAL A 1 156 ? -17.109 2.264 15.960 1.00 95.12 156 VAL A N 1
ATOM 1176 C CA . VAL A 1 156 ? -16.571 1.408 14.885 1.00 95.12 156 VAL A CA 1
ATOM 1177 C C . VAL A 1 156 ? -16.731 2.082 13.522 1.00 95.12 156 VAL A C 1
ATOM 1179 O O . VAL A 1 156 ? -15.787 2.097 12.733 1.00 95.12 156 VAL A O 1
ATOM 1182 N N . ARG A 1 157 ? -17.889 2.704 13.255 1.00 96.44 157 ARG A N 1
ATOM 1183 C CA . ARG A 1 157 ? -18.119 3.486 12.02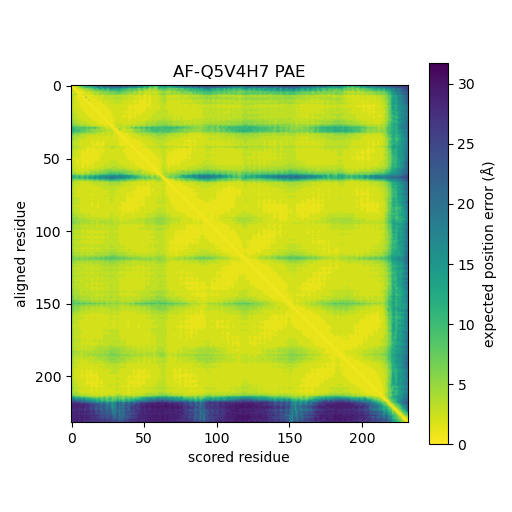6 1.00 96.44 157 ARG A CA 1
ATOM 1184 C C . ARG A 1 157 ? -17.099 4.609 11.873 1.00 96.44 157 ARG A C 1
ATOM 1186 O O . ARG A 1 157 ? -16.517 4.764 10.805 1.00 96.44 157 ARG A O 1
ATOM 1193 N N . SER A 1 158 ? -16.842 5.348 12.950 1.00 97.19 158 SER A N 1
ATOM 1194 C CA . SER A 1 158 ? -15.836 6.408 12.981 1.00 97.19 158 SER A CA 1
ATOM 1195 C C . SER A 1 158 ? -14.420 5.871 12.743 1.00 97.19 158 SER A C 1
ATOM 1197 O O . SER A 1 158 ? -13.656 6.499 12.017 1.00 97.19 158 SER A O 1
ATOM 1199 N N . LEU A 1 159 ? -14.053 4.718 13.318 1.00 97.56 159 LEU A N 1
ATOM 1200 C CA . LEU A 1 159 ? -12.760 4.072 13.055 1.00 97.56 159 LEU A CA 1
ATOM 1201 C C . LEU A 1 159 ? -12.601 3.695 11.583 1.00 97.56 159 LEU A C 1
ATOM 1203 O O . LEU A 1 159 ? -11.616 4.078 10.953 1.00 97.56 159 LEU A O 1
ATOM 1207 N N . PHE A 1 160 ? -13.590 2.995 11.028 1.00 98.19 160 PHE A N 1
ATOM 1208 C CA . PHE A 1 160 ? -13.597 2.633 9.616 1.00 98.19 160 PHE A CA 1
ATOM 1209 C C . PHE A 1 160 ? -13.468 3.870 8.722 1.00 98.19 160 PHE A C 1
ATOM 1211 O O . PHE A 1 160 ? -12.641 3.875 7.819 1.00 98.19 160 PHE A O 1
ATOM 1218 N N . GLN A 1 161 ? -14.243 4.922 8.992 1.00 98.25 161 GLN A N 1
ATOM 1219 C CA . GLN A 1 161 ? -14.237 6.154 8.209 1.00 98.25 161 GLN A CA 1
ATOM 1220 C C . GLN A 1 161 ? -12.854 6.824 8.199 1.00 98.25 161 GLN A C 1
ATOM 1222 O O . GLN A 1 161 ? -12.354 7.144 7.124 1.00 98.25 161 GLN A O 1
ATOM 1227 N N . SER A 1 162 ? -12.208 6.973 9.363 1.00 98.50 162 SER A N 1
ATOM 1228 C CA . SER A 1 162 ? -10.860 7.554 9.455 1.00 98.50 162 SER A CA 1
ATOM 1229 C C . SER A 1 162 ? -9.837 6.768 8.635 1.00 98.50 162 SER A C 1
ATOM 1231 O O . SER A 1 162 ? -9.055 7.354 7.891 1.00 98.50 162 SER A O 1
ATOM 1233 N N . LEU A 1 163 ? -9.854 5.438 8.751 1.00 98.69 163 LEU A N 1
ATOM 1234 C CA . LEU A 1 163 ? -8.926 4.567 8.031 1.00 98.69 163 LEU A CA 1
ATOM 1235 C C . LEU A 1 163 ? -9.208 4.559 6.528 1.00 98.69 163 LEU A C 1
ATOM 1237 O O . LEU A 1 163 ? -8.283 4.653 5.727 1.00 98.69 163 LEU A O 1
ATOM 1241 N N . ARG A 1 164 ? -10.485 4.500 6.142 1.00 98.69 164 ARG A N 1
ATOM 1242 C CA . ARG A 1 164 ? -10.929 4.562 4.751 1.00 98.69 164 ARG A CA 1
ATOM 1243 C C . ARG A 1 164 ? -10.472 5.856 4.094 1.00 98.69 164 ARG A C 1
ATOM 1245 O O . ARG A 1 164 ? -9.910 5.799 3.009 1.00 98.69 164 ARG A O 1
ATOM 1252 N N . ASP A 1 165 ? -10.711 7.000 4.727 1.00 98.69 165 ASP A N 1
ATOM 1253 C CA . ASP A 1 165 ? -10.383 8.304 4.148 1.00 98.69 165 ASP A CA 1
ATOM 1254 C C . ASP A 1 165 ? -8.873 8.499 4.032 1.00 98.69 165 ASP A C 1
ATOM 1256 O O . ASP A 1 165 ? -8.400 8.917 2.976 1.00 98.69 165 ASP A O 1
ATOM 1260 N N . LEU A 1 166 ? -8.108 8.097 5.055 1.00 98.81 166 LEU A N 1
ATOM 1261 C CA . LEU A 1 166 ? -6.648 8.061 4.987 1.00 98.81 166 LEU A CA 1
ATOM 1262 C C . LEU A 1 166 ? -6.177 7.232 3.784 1.00 98.81 166 LEU A C 1
ATOM 1264 O O . LEU A 1 166 ? -5.361 7.704 2.993 1.00 98.81 166 LEU A O 1
ATOM 1268 N N . THR A 1 167 ? -6.704 6.014 3.618 1.00 98.81 167 THR A N 1
ATOM 1269 C CA . THR A 1 167 ? -6.367 5.136 2.492 1.00 98.81 167 THR A CA 1
ATOM 1270 C C . THR A 1 167 ? -6.753 5.763 1.157 1.00 98.81 167 THR A C 1
ATOM 1272 O O . THR A 1 167 ? -5.914 5.838 0.271 1.00 98.81 167 THR A O 1
ATOM 1275 N N . VAL A 1 168 ? -7.986 6.248 0.999 1.00 98.69 168 VAL A N 1
ATOM 1276 C CA . VAL A 1 168 ? -8.473 6.842 -0.256 1.00 98.69 168 VAL A CA 1
ATOM 1277 C C . VAL A 1 168 ? -7.614 8.037 -0.663 1.00 98.69 168 VAL A C 1
ATOM 1279 O O . VAL A 1 168 ? -7.181 8.105 -1.812 1.00 98.69 168 VAL A O 1
ATOM 1282 N N . VAL A 1 169 ? -7.337 8.955 0.266 1.00 98.56 169 VAL A N 1
ATOM 1283 C CA . VAL A 1 169 ? -6.541 10.157 -0.010 1.00 98.56 169 VAL A CA 1
ATOM 1284 C C . VAL A 1 169 ? -5.107 9.779 -0.360 1.00 98.56 169 VAL A C 1
ATOM 1286 O O . VAL A 1 169 ? -4.623 10.155 -1.423 1.00 98.56 169 VAL A O 1
ATOM 1289 N N . THR A 1 170 ? -4.437 9.000 0.493 1.00 98.62 170 THR A N 1
ATOM 1290 C CA . THR A 1 170 ? -3.028 8.646 0.263 1.00 98.62 170 THR A CA 1
ATOM 1291 C C . THR A 1 170 ? -2.853 7.800 -0.990 1.00 98.62 170 THR A C 1
ATOM 12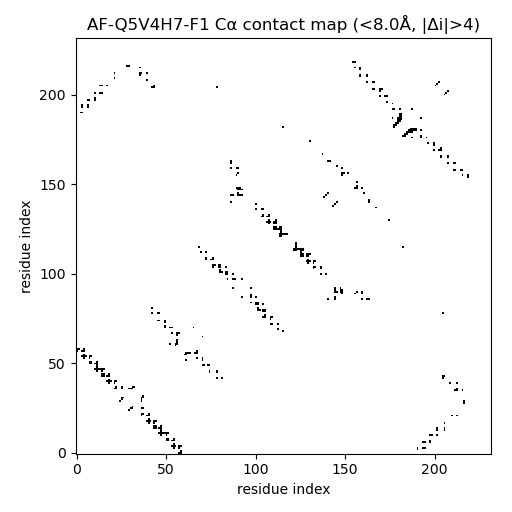93 O O . THR A 1 170 ? -1.982 8.099 -1.800 1.00 98.62 170 THR A O 1
ATOM 1296 N N . TRP A 1 171 ? -3.692 6.782 -1.202 1.00 98.75 171 TRP A N 1
ATOM 1297 C CA . TRP A 1 171 ? -3.558 5.874 -2.342 1.00 98.75 171 TRP A CA 1
ATOM 1298 C C . TRP A 1 171 ? -3.840 6.560 -3.674 1.00 98.75 171 TRP A C 1
ATOM 1300 O O . TRP A 1 171 ? -3.194 6.232 -4.664 1.00 98.75 171 TRP A O 1
ATOM 1310 N N . SER A 1 172 ? -4.733 7.555 -3.701 1.00 98.62 172 SER A N 1
ATOM 1311 C CA . SER A 1 172 ? -5.015 8.317 -4.925 1.00 98.62 172 SER A CA 1
ATOM 1312 C C . SER A 1 172 ? -3.821 9.148 -5.394 1.00 98.62 172 SER A C 1
ATOM 1314 O O . SER A 1 172 ? -3.727 9.456 -6.579 1.00 98.62 172 SER A O 1
ATOM 1316 N N . LEU A 1 173 ? -2.879 9.475 -4.503 1.00 98.62 173 LEU A N 1
ATOM 1317 C CA . LEU A 1 173 ? -1.677 10.227 -4.862 1.00 98.62 173 LEU A CA 1
ATOM 1318 C C . LEU A 1 173 ? -0.632 9.367 -5.590 1.00 98.62 173 LEU A C 1
ATOM 1320 O O . LEU A 1 173 ? 0.118 9.907 -6.395 1.00 98.62 173 LEU A O 1
ATOM 1324 N N . TYR A 1 174 ? -0.600 8.045 -5.388 1.00 98.38 174 TYR A N 1
ATOM 1325 C CA . TYR A 1 174 ? 0.385 7.161 -6.033 1.00 98.38 174 TYR A CA 1
ATOM 1326 C C . TYR A 1 174 ? 0.298 7.153 -7.568 1.00 98.38 174 TYR A C 1
ATOM 1328 O O . TYR A 1 174 ? 1.309 7.450 -8.206 1.00 98.38 174 TYR A O 1
ATOM 1336 N N . PRO A 1 175 ? -0.855 6.866 -8.209 1.00 98.19 175 PRO A N 1
ATOM 1337 C CA . PRO A 1 175 ? -0.933 6.911 -9.667 1.00 98.19 175 PRO A CA 1
ATOM 1338 C C . PRO A 1 175 ? -0.651 8.317 -10.209 1.00 98.19 175 PRO A C 1
ATOM 1340 O O . PRO A 1 175 ? -0.063 8.436 -11.279 1.00 98.19 175 PRO A O 1
ATOM 1343 N N . VAL A 1 176 ? -0.983 9.377 -9.459 1.00 98.44 176 VAL A N 1
ATOM 1344 C CA . VAL A 1 176 ? -0.671 10.764 -9.838 1.00 98.44 176 VAL A CA 1
ATOM 1345 C C . VAL A 1 176 ? 0.839 11.003 -9.861 1.00 98.44 176 VAL A C 1
ATOM 1347 O O . VAL A 1 176 ? 1.358 11.460 -10.875 1.00 98.44 176 VAL A O 1
ATOM 1350 N N . VAL A 1 177 ? 1.574 10.659 -8.797 1.00 98.31 177 VAL A N 1
ATOM 1351 C CA . VAL A 1 177 ? 3.032 10.880 -8.773 1.00 98.31 177 VAL A CA 1
ATOM 1352 C C . VAL A 1 177 ? 3.776 9.974 -9.756 1.00 98.31 177 VAL A C 1
ATOM 1354 O O . VAL A 1 177 ? 4.782 10.400 -10.309 1.00 98.31 177 VAL A O 1
ATOM 1357 N N . TYR A 1 178 ? 3.277 8.765 -10.043 1.00 97.94 178 TYR A N 1
ATOM 1358 C CA . TYR A 1 178 ? 3.857 7.899 -11.081 1.00 97.94 178 TYR A CA 1
ATOM 1359 C C . TYR A 1 178 ? 3.564 8.402 -12.497 1.00 97.94 178 TYR A C 1
ATOM 1361 O O . TYR A 1 178 ? 4.448 8.344 -13.350 1.00 97.94 178 TYR A O 1
ATOM 1369 N N . PHE A 1 179 ? 2.364 8.936 -12.739 1.00 98.19 179 PHE A N 1
ATOM 1370 C CA . PHE A 1 179 ? 2.027 9.600 -13.996 1.00 98.19 179 PHE A CA 1
ATOM 1371 C C . PHE A 1 179 ? 2.904 10.833 -14.229 1.00 98.19 179 PHE A C 1
ATOM 1373 O O . PHE A 1 179 ? 3.396 11.037 -15.333 1.00 98.19 179 PHE A O 1
ATOM 1380 N N . LEU A 1 180 ? 3.132 11.636 -13.187 1.00 98.62 180 LEU A N 1
ATOM 1381 C CA . LEU A 1 180 ? 3.985 12.823 -13.254 1.00 98.62 180 LEU A CA 1
ATOM 1382 C C . LEU A 1 180 ? 5.486 12.501 -13.194 1.00 98.62 180 LEU A C 1
ATOM 1384 O O . LEU A 1 180 ? 6.310 13.370 -13.464 1.00 98.62 180 LEU A O 1
ATOM 1388 N N . GLY A 1 181 ? 5.845 11.274 -12.818 1.00 98.19 181 GLY A N 1
ATOM 1389 C CA . GLY A 1 181 ? 7.217 10.843 -12.592 1.00 98.19 181 GLY A CA 1
ATOM 1390 C C . GLY A 1 181 ? 8.009 10.557 -13.873 1.00 98.19 181 GLY A C 1
ATOM 1391 O O . GLY A 1 181 ? 7.482 10.682 -14.982 1.00 98.19 181 GLY A O 1
ATOM 1392 N N . PRO A 1 182 ? 9.265 10.091 -13.740 1.00 97.06 182 PRO A N 1
ATOM 1393 C CA . PRO A 1 182 ? 10.205 9.946 -14.859 1.00 97.06 182 PRO A CA 1
ATOM 1394 C C . PRO A 1 182 ? 9.749 9.000 -15.977 1.00 97.06 182 PRO A C 1
ATOM 1396 O O . PRO A 1 182 ? 10.148 9.160 -17.125 1.00 97.06 182 PRO A O 1
ATOM 1399 N N . LEU A 1 183 ? 8.928 7.997 -15.651 1.00 96.31 183 LEU A N 1
ATOM 1400 C CA . LEU A 1 183 ? 8.402 7.038 -16.630 1.00 96.31 183 LEU A CA 1
ATOM 1401 C C . LEU A 1 183 ? 7.120 7.512 -17.328 1.00 96.31 183 LEU A C 1
ATOM 1403 O O . LEU A 1 183 ? 6.726 6.889 -18.319 1.00 96.31 183 LEU A O 1
ATOM 1407 N N . GLY A 1 184 ? 6.477 8.549 -16.784 1.00 96.50 184 GLY A N 1
ATOM 1408 C CA . GLY A 1 184 ? 5.286 9.196 -17.320 1.00 96.50 184 GLY A CA 1
ATOM 1409 C C . GLY A 1 184 ? 5.645 10.517 -17.999 1.00 96.50 184 GLY A C 1
ATOM 1410 O O . GLY A 1 184 ? 6.312 10.509 -19.029 1.00 96.50 184 GLY A O 1
ATOM 1411 N N . THR A 1 185 ? 5.197 11.650 -17.450 1.00 97.31 185 THR A N 1
ATOM 1412 C CA . THR A 1 185 ? 5.439 12.981 -18.040 1.00 97.31 185 THR A CA 1
ATOM 1413 C C . THR A 1 185 ? 6.816 13.569 -17.723 1.00 97.31 185 THR A C 1
ATOM 1415 O O . THR A 1 185 ? 7.239 14.498 -18.405 1.00 97.31 185 THR A O 1
ATOM 1418 N N . GLY A 1 186 ? 7.508 13.069 -16.694 1.00 97.62 186 GLY A N 1
ATOM 1419 C CA . GLY A 1 186 ? 8.823 13.564 -16.276 1.00 97.62 186 GLY A CA 1
ATOM 1420 C C . GLY A 1 186 ? 8.819 14.904 -15.530 1.00 97.62 186 GLY A C 1
ATOM 1421 O O . GLY A 1 186 ? 9.889 15.460 -15.303 1.00 97.62 186 GLY A O 1
ATOM 1422 N N . ILE A 1 187 ? 7.649 15.422 -15.134 1.00 98.31 187 ILE A N 1
ATOM 1423 C CA . ILE A 1 187 ? 7.520 16.664 -14.347 1.00 98.31 187 ILE A CA 1
ATOM 1424 C C . ILE A 1 187 ? 8.169 16.510 -12.963 1.00 98.31 187 ILE A C 1
ATOM 1426 O O . ILE A 1 187 ? 8.835 17.423 -12.483 1.00 98.31 187 ILE A O 1
ATOM 1430 N N . ILE A 1 188 ? 7.978 15.356 -12.323 1.00 97.56 188 ILE A N 1
ATOM 1431 C CA . ILE A 1 188 ? 8.607 14.992 -11.053 1.00 97.56 188 ILE A CA 1
ATOM 1432 C C . ILE A 1 188 ? 9.879 14.203 -11.364 1.00 97.56 188 ILE A C 1
ATOM 1434 O O . ILE A 1 188 ? 9.830 13.150 -12.009 1.00 97.56 188 ILE A O 1
ATOM 1438 N N . GLN A 1 189 ? 11.022 14.688 -10.877 1.00 96.00 189 GLN A N 1
ATOM 1439 C CA . GLN A 1 189 ? 12.301 14.002 -11.039 1.00 96.00 189 GLN A CA 1
ATOM 1440 C C . GLN A 1 189 ? 12.418 12.797 -10.096 1.00 96.00 189 GLN A C 1
ATOM 1442 O O . GLN A 1 189 ? 11.696 12.676 -9.107 1.00 96.00 189 GLN A O 1
ATOM 1447 N N . ALA A 1 190 ? 13.344 11.880 -10.392 1.00 93.38 190 ALA A N 1
ATOM 1448 C CA . ALA A 1 190 ? 13.490 10.641 -9.625 1.00 93.38 190 ALA A CA 1
ATOM 1449 C C . ALA A 1 190 ? 13.711 10.858 -8.107 1.00 93.38 190 ALA A C 1
ATOM 1451 O O . ALA A 1 190 ? 13.013 10.199 -7.331 1.00 93.38 190 ALA A O 1
ATOM 1452 N N . PRO A 1 191 ? 14.577 11.790 -7.646 1.00 93.25 191 PRO A N 1
ATOM 1453 C CA . PRO A 1 191 ? 14.753 12.035 -6.211 1.00 93.25 191 PRO A CA 1
ATOM 1454 C C . PRO A 1 191 ? 13.469 12.514 -5.521 1.00 93.25 191 PRO A C 1
ATOM 1456 O O . PRO A 1 191 ? 13.154 12.053 -4.422 1.00 93.25 191 PRO A O 1
ATOM 1459 N N . ASP A 1 192 ? 12.696 13.375 -6.188 1.00 95.19 192 ASP A N 1
ATOM 1460 C CA . ASP A 1 192 ? 11.436 13.913 -5.667 1.00 95.19 192 ASP A CA 1
ATOM 1461 C C . ASP A 1 192 ? 10.344 12.846 -5.626 1.00 95.19 192 ASP A C 1
ATOM 1463 O O . ASP A 1 192 ? 9.619 12.735 -4.640 1.00 95.19 192 ASP A O 1
ATOM 1467 N N . LEU A 1 193 ? 10.257 11.995 -6.655 1.00 95.88 193 LEU A N 1
ATOM 1468 C CA . LEU A 1 193 ? 9.359 10.841 -6.646 1.00 95.88 193 LEU A CA 1
ATOM 1469 C C . LEU A 1 193 ? 9.684 9.913 -5.468 1.00 95.88 193 LEU A C 1
ATOM 1471 O O . LEU A 1 193 ? 8.781 9.427 -4.787 1.00 95.88 193 LEU A O 1
ATOM 1475 N N . ASN A 1 194 ? 10.969 9.672 -5.208 1.00 95.94 194 ASN A N 1
ATOM 1476 C CA . ASN A 1 194 ? 11.409 8.815 -4.112 1.00 95.94 194 ASN A CA 1
ATOM 1477 C C . ASN A 1 194 ? 11.056 9.408 -2.744 1.00 95.94 194 ASN A C 1
ATOM 1479 O O . ASN A 1 194 ? 10.541 8.679 -1.895 1.00 95.94 194 ASN A O 1
ATOM 1483 N N . PHE A 1 195 ? 11.245 10.717 -2.565 1.00 96.19 195 PHE A N 1
ATOM 1484 C CA . PHE A 1 195 ? 10.799 11.453 -1.382 1.00 96.19 195 PHE A CA 1
ATOM 1485 C C . PHE A 1 195 ? 9.280 11.376 -1.185 1.00 96.19 195 PHE A C 1
ATOM 1487 O O . PHE A 1 195 ? 8.812 10.951 -0.129 1.00 96.19 195 PHE A O 1
ATOM 1494 N N . LEU A 1 196 ? 8.505 11.751 -2.209 1.00 97.69 196 LEU A N 1
ATOM 1495 C CA . LEU A 1 196 ? 7.044 11.783 -2.148 1.00 97.69 196 LEU A CA 1
ATOM 1496 C C . LEU A 1 196 ? 6.484 10.415 -1.780 1.00 97.69 196 LEU A C 1
ATOM 1498 O O . LEU A 1 196 ? 5.626 10.308 -0.908 1.00 97.69 196 LEU A O 1
ATOM 1502 N N . VAL A 1 197 ? 7.002 9.355 -2.399 1.00 97.81 197 VAL A N 1
ATOM 1503 C CA . VAL A 1 197 ? 6.546 8.003 -2.094 1.00 97.81 197 VAL A CA 1
ATOM 1504 C C . VAL A 1 197 ? 6.973 7.555 -0.694 1.00 97.81 197 VAL A C 1
ATOM 1506 O O . VAL A 1 197 ? 6.172 6.913 -0.024 1.00 97.81 197 VAL A O 1
ATOM 1509 N N . ALA A 1 198 ? 8.152 7.941 -0.195 1.00 97.62 198 ALA A N 1
ATOM 1510 C CA . ALA A 1 198 ? 8.545 7.668 1.192 1.00 97.62 198 ALA A CA 1
ATOM 1511 C C . ALA A 1 198 ? 7.603 8.315 2.217 1.00 97.62 198 ALA A C 1
ATOM 1513 O O . ALA A 1 198 ? 7.200 7.679 3.198 1.00 97.62 198 ALA A O 1
ATOM 1514 N N . VAL A 1 199 ? 7.189 9.556 1.959 1.00 98.06 199 VAL A N 1
ATOM 1515 C CA . VAL A 1 199 ? 6.189 10.255 2.775 1.00 98.06 199 VAL A CA 1
ATOM 1516 C C . VAL A 1 199 ? 4.832 9.554 2.688 1.00 98.06 199 VAL A C 1
ATOM 1518 O O . VAL A 1 199 ? 4.231 9.248 3.721 1.00 98.06 199 VAL A O 1
ATOM 1521 N N . LEU A 1 200 ? 4.362 9.246 1.475 1.00 98.62 200 LEU A N 1
ATOM 1522 C CA . LEU A 1 200 ? 3.087 8.558 1.264 1.00 98.62 200 LEU A CA 1
ATOM 1523 C C . LEU A 1 200 ? 3.061 7.176 1.923 1.00 98.62 200 LEU A C 1
ATOM 1525 O O . LEU A 1 200 ? 2.057 6.829 2.543 1.00 98.62 200 LEU A O 1
ATOM 1529 N N . ASP A 1 201 ? 4.143 6.404 1.824 1.00 98.69 201 ASP A N 1
ATOM 1530 C CA . ASP A 1 201 ? 4.258 5.082 2.439 1.00 98.69 201 ASP A CA 1
ATOM 1531 C C . ASP A 1 201 ? 4.229 5.196 3.964 1.00 98.69 201 ASP A C 1
ATOM 1533 O O . ASP A 1 201 ? 3.522 4.440 4.630 1.00 98.69 201 ASP A O 1
ATOM 1537 N N . THR A 1 202 ? 4.941 6.170 4.531 1.00 98.62 202 THR A N 1
ATOM 1538 C CA . THR A 1 202 ? 4.945 6.396 5.981 1.00 98.62 202 THR A CA 1
ATOM 1539 C C . THR A 1 202 ? 3.535 6.712 6.481 1.00 98.62 202 THR A C 1
ATOM 1541 O O . THR A 1 202 ? 3.049 6.065 7.409 1.00 98.62 202 THR A O 1
ATOM 1544 N N . ILE A 1 203 ? 2.823 7.636 5.831 1.00 98.62 203 ILE A N 1
ATOM 1545 C CA . ILE A 1 203 ? 1.449 7.995 6.215 1.00 98.62 203 ILE A CA 1
ATOM 1546 C C . ILE A 1 203 ? 0.501 6.800 6.027 1.00 98.62 203 ILE A C 1
ATOM 1548 O O . ILE A 1 203 ? -0.249 6.450 6.940 1.00 98.62 203 ILE A O 1
ATOM 1552 N N . ALA A 1 204 ? 0.543 6.150 4.861 1.00 98.75 204 ALA A N 1
ATOM 1553 C CA . ALA A 1 204 ? -0.373 5.068 4.510 1.00 98.75 204 ALA A CA 1
ATOM 1554 C C . ALA A 1 204 ? -0.159 3.796 5.341 1.00 98.75 204 ALA A C 1
ATOM 1556 O O . ALA A 1 204 ? -1.099 3.021 5.501 1.00 98.75 204 ALA A O 1
ATOM 1557 N N . LYS A 1 205 ? 1.053 3.562 5.860 1.00 98.69 205 LYS A N 1
ATOM 1558 C CA . LYS A 1 205 ? 1.384 2.365 6.642 1.00 98.69 205 LYS A CA 1
ATOM 1559 C C . LYS A 1 205 ? 1.439 2.666 8.137 1.00 98.69 205 LYS A C 1
ATOM 1561 O O . LYS A 1 205 ? 0.619 2.144 8.886 1.00 98.69 205 LYS A O 1
ATOM 1566 N N . VAL A 1 206 ? 2.337 3.548 8.581 1.00 98.62 206 VAL A N 1
ATOM 1567 C CA . VAL A 1 206 ? 2.479 3.893 10.008 1.00 98.62 206 VAL A CA 1
ATOM 1568 C C . VAL A 1 206 ? 1.234 4.610 10.514 1.00 98.62 206 VAL A C 1
ATOM 1570 O O . VAL A 1 206 ? 0.695 4.232 11.555 1.00 98.62 206 VAL A O 1
ATOM 1573 N N . GLY A 1 207 ? 0.740 5.603 9.770 1.00 98.44 207 GLY A N 1
ATOM 1574 C CA . GLY A 1 207 ? -0.464 6.347 10.146 1.00 98.44 207 GLY A CA 1
ATOM 1575 C C . GLY A 1 207 ? -1.691 5.440 10.240 1.00 98.44 207 GLY A C 1
ATOM 1576 O O . GLY A 1 207 ? -2.385 5.440 11.257 1.00 98.44 207 GLY A O 1
ATOM 1577 N N . PHE A 1 208 ? -1.911 4.598 9.225 1.00 98.75 208 PHE A N 1
ATOM 1578 C CA . PHE A 1 208 ? -3.012 3.632 9.220 1.00 98.75 208 PHE A CA 1
ATOM 1579 C C . PHE A 1 208 ? -2.930 2.668 10.408 1.00 98.75 208 PHE A C 1
ATOM 1581 O O . PHE A 1 208 ? -3.898 2.527 11.156 1.00 98.75 208 PHE A O 1
ATOM 1588 N N . MET A 1 209 ? -1.776 2.024 10.606 1.00 98.56 209 MET A N 1
ATOM 1589 C CA . MET A 1 209 ? -1.602 1.015 11.651 1.00 98.56 209 MET A CA 1
ATOM 1590 C C . MET A 1 209 ? -1.684 1.609 13.059 1.00 98.56 209 MET A C 1
ATOM 1592 O O . MET A 1 209 ? -2.278 0.991 13.939 1.00 98.56 209 MET A O 1
ATOM 1596 N N . SER A 1 210 ? -1.187 2.830 13.261 1.00 98.38 210 SER A N 1
ATOM 1597 C CA . SER A 1 210 ? -1.295 3.531 14.547 1.00 98.38 210 SER A CA 1
ATOM 1598 C C . SER A 1 210 ? -2.750 3.840 14.900 1.00 98.38 210 SER A C 1
ATOM 1600 O O . SER A 1 210 ? -3.200 3.534 16.005 1.00 98.38 210 SER A O 1
ATOM 1602 N N . ILE A 1 211 ? -3.509 4.405 13.949 1.00 98.38 211 ILE A N 1
ATOM 1603 C CA . ILE A 1 211 ? -4.935 4.708 14.142 1.00 98.38 211 ILE A CA 1
ATOM 1604 C C . ILE A 1 211 ? -5.711 3.418 14.402 1.00 98.38 211 ILE A C 1
ATOM 1606 O O . ILE A 1 211 ? -6.523 3.377 15.327 1.00 98.38 211 ILE A O 1
ATOM 1610 N N . LEU A 1 212 ? -5.455 2.372 13.610 1.00 98.25 212 LEU A N 1
ATOM 1611 C CA . LEU A 1 212 ? -6.093 1.071 13.766 1.00 98.25 212 LEU A CA 1
ATOM 1612 C C . LEU A 1 212 ? -5.864 0.522 15.174 1.00 98.25 212 LEU A C 1
ATOM 1614 O O . LEU A 1 212 ? -6.832 0.239 15.870 1.00 98.25 212 LEU A O 1
ATOM 1618 N N . LEU A 1 213 ? -4.606 0.403 15.593 1.00 96.88 213 LEU A N 1
ATOM 1619 C CA . LEU A 1 213 ? -4.219 -0.267 16.829 1.00 96.88 213 LEU A CA 1
ATOM 1620 C C . LEU A 1 213 ? -4.780 0.441 18.072 1.00 96.88 213 LEU A C 1
ATOM 1622 O O . LEU A 1 213 ? -5.444 -0.186 18.897 1.00 96.88 213 LEU A O 1
ATOM 1626 N N . VAL A 1 214 ? -4.582 1.759 18.172 1.00 96.12 214 VAL A N 1
ATOM 1627 C CA . VAL A 1 214 ? -5.016 2.555 19.334 1.00 96.12 214 VAL A CA 1
ATOM 1628 C C . VAL A 1 214 ? -6.539 2.599 19.440 1.00 96.12 214 VAL A C 1
ATOM 1630 O O . VAL A 1 214 ? -7.110 2.381 20.512 1.00 96.12 214 VAL A O 1
ATOM 1633 N N . ARG A 1 215 ? -7.226 2.874 18.325 1.00 96.75 215 ARG A N 1
ATOM 1634 C CA . ARG A 1 215 ? -8.681 3.045 18.348 1.00 96.75 215 ARG A CA 1
ATOM 1635 C C . ARG A 1 215 ? -9.424 1.723 18.425 1.00 96.75 215 ARG A C 1
ATOM 1637 O O . ARG A 1 215 ? -10.460 1.677 19.081 1.00 96.75 215 ARG A O 1
ATOM 1644 N N . TYR A 1 216 ? -8.918 0.664 17.793 1.00 95.56 216 TYR A N 1
ATOM 1645 C CA . TYR A 1 216 ? -9.498 -0.668 17.940 1.00 95.56 216 TYR A CA 1
ATOM 1646 C C . TYR A 1 216 ? -9.427 -1.123 19.400 1.00 95.56 216 TYR A C 1
ATOM 1648 O O . TYR A 1 216 ? -10.446 -1.523 19.954 1.00 95.56 216 TYR A O 1
ATOM 1656 N N . ASN A 1 217 ? -8.274 -0.949 20.055 1.00 95.25 217 ASN A N 1
ATOM 1657 C CA . ASN A 1 217 ? -8.118 -1.266 21.473 1.00 95.25 217 ASN A CA 1
ATOM 1658 C C . ASN A 1 217 ? -9.075 -0.472 22.373 1.00 95.25 217 ASN A C 1
ATOM 1660 O O . ASN A 1 217 ? -9.685 -1.035 23.278 1.00 95.25 217 ASN A O 1
ATOM 1664 N N . SER A 1 218 ? -9.268 0.818 22.089 1.00 93.44 218 SER A N 1
ATOM 1665 C CA . SER A 1 218 ? -10.223 1.651 22.835 1.00 93.44 218 SER A CA 1
ATOM 1666 C C . SER A 1 218 ? -11.669 1.166 22.674 1.00 93.44 218 SER A C 1
ATOM 1668 O O . SER A 1 218 ? -12.453 1.230 23.614 1.00 93.44 218 SER A O 1
ATOM 1670 N N . VAL A 1 219 ? -12.040 0.677 21.486 1.00 91.38 219 VAL A N 1
ATOM 1671 C CA . VAL A 1 219 ? -13.376 0.116 21.240 1.00 91.38 219 VAL A CA 1
ATOM 1672 C C . VAL A 1 219 ? -13.549 -1.228 21.948 1.00 91.38 219 VAL A C 1
ATOM 1674 O O . VAL A 1 219 ? -14.584 -1.444 22.570 1.00 91.38 219 VAL A O 1
ATOM 1677 N N . GLU A 1 220 ? -12.554 -2.111 21.871 1.00 88.19 220 GLU A N 1
ATOM 1678 C CA . GLU A 1 220 ? -12.581 -3.442 22.491 1.00 88.19 220 GLU A CA 1
ATOM 1679 C C . GLU A 1 220 ? -12.660 -3.349 24.021 1.00 88.19 220 GLU A C 1
ATOM 1681 O O . GLU A 1 220 ? -13.600 -3.862 24.618 1.00 88.19 220 GLU A O 1
ATOM 1686 N N . THR A 1 221 ? -11.759 -2.586 24.646 1.00 86.31 221 THR A N 1
ATOM 1687 C CA . THR A 1 221 ? -11.730 -2.404 26.109 1.00 86.31 221 THR A CA 1
ATOM 1688 C C . THR A 1 221 ? -12.984 -1.720 26.652 1.00 86.31 221 THR A C 1
ATOM 1690 O O . THR A 1 221 ? -13.449 -2.054 27.743 1.00 86.31 221 THR A O 1
ATOM 1693 N N . PHE A 1 222 ? -13.575 -0.792 25.889 1.00 84.56 222 PHE A N 1
ATOM 1694 C CA . PHE A 1 222 ? -14.862 -0.213 26.253 1.00 84.56 222 PHE A CA 1
ATOM 1695 C C . PHE A 1 222 ? -15.944 -1.295 26.266 1.00 84.56 222 PHE A C 1
ATOM 1697 O O . PHE A 1 222 ? -16.627 -1.441 27.272 1.00 84.56 222 PHE A O 1
ATOM 1704 N N . VAL A 1 223 ? -16.075 -2.094 25.204 1.00 76.12 223 VAL A N 1
ATOM 1705 C CA . VAL A 1 223 ? -17.073 -3.180 25.139 1.00 76.12 223 VAL A CA 1
ATOM 1706 C C . VAL A 1 223 ? -16.886 -4.190 26.276 1.00 76.12 223 VAL A C 1
ATOM 1708 O O . VAL A 1 223 ? -17.869 -4.539 26.933 1.00 76.12 223 VAL A O 1
ATOM 1711 N N . ASP A 1 224 ? -15.648 -4.590 26.569 1.00 70.81 224 ASP A N 1
ATOM 1712 C CA . ASP A 1 224 ? -15.351 -5.521 27.662 1.00 70.81 224 ASP A CA 1
ATOM 1713 C C . ASP A 1 224 ? -15.809 -4.968 29.016 1.00 70.81 224 ASP A C 1
ATOM 1715 O O . ASP A 1 224 ? -16.438 -5.689 29.790 1.00 70.81 224 ASP A O 1
ATOM 1719 N N . SER A 1 225 ? -15.596 -3.675 29.286 1.00 73.62 225 SER A N 1
ATOM 1720 C CA . SER A 1 225 ? -16.005 -3.067 30.560 1.00 73.62 225 SER A CA 1
ATOM 1721 C C . SER A 1 225 ? -17.524 -3.066 30.796 1.00 73.62 225 SER A C 1
ATOM 1723 O O . SER A 1 225 ? -17.956 -3.154 31.944 1.00 73.62 225 SER A O 1
ATOM 1725 N N . TRP A 1 226 ? -18.343 -3.052 29.737 1.00 69.75 226 TRP A N 1
ATOM 1726 C CA . TRP A 1 226 ? -19.802 -3.204 29.852 1.00 69.75 226 TRP A CA 1
ATOM 1727 C C . TRP A 1 226 ? -20.243 -4.654 30.070 1.00 69.75 226 TRP A C 1
ATOM 1729 O O . TRP A 1 226 ? -21.289 -4.882 30.674 1.00 69.75 226 TRP A O 1
ATOM 1739 N N . SER A 1 227 ? -19.459 -5.635 29.614 1.00 73.00 227 SER A N 1
ATOM 1740 C CA . SER A 1 227 ? -19.790 -7.059 29.779 1.00 73.00 227 SER A CA 1
ATOM 1741 C C . SER A 1 227 ? -19.629 -7.572 31.218 1.00 73.00 227 SER A C 1
ATOM 1743 O O . SER A 1 227 ? -20.228 -8.583 31.574 1.00 73.00 227 SER A O 1
ATOM 1745 N N . VAL A 1 228 ? -18.861 -6.863 32.058 1.00 65.19 228 VAL A N 1
ATOM 1746 C CA . VAL A 1 228 ? -18.573 -7.232 33.460 1.00 65.19 228 VAL A CA 1
ATOM 1747 C C . VAL A 1 228 ? -19.572 -6.608 34.450 1.00 65.19 228 VAL A C 1
ATOM 1749 O O . VAL A 1 228 ? -19.511 -6.892 35.644 1.00 65.19 228 VAL A O 1
ATOM 1752 N N . ALA A 1 229 ? -20.520 -5.778 33.998 1.00 51.56 229 ALA A N 1
ATOM 1753 C CA . ALA A 1 229 ? -21.559 -5.254 34.885 1.00 51.56 229 ALA A CA 1
ATOM 1754 C C . ALA A 1 229 ? -22.444 -6.418 35.391 1.00 51.56 229 ALA A C 1
ATOM 1756 O O . ALA A 1 229 ? -23.092 -7.074 34.571 1.00 51.56 229 ALA A O 1
ATOM 1757 N N . PRO A 1 230 ? -22.483 -6.711 36.707 1.00 51.47 230 PRO A N 1
ATOM 1758 C CA . PRO A 1 230 ? -23.263 -7.830 37.216 1.00 51.47 230 PRO A CA 1
ATOM 1759 C C . PRO A 1 230 ? -24.753 -7.603 36.942 1.00 51.47 230 PRO A C 1
ATOM 1761 O O . PRO A 1 230 ? -25.289 -6.521 37.203 1.00 51.47 230 PRO A O 1
ATOM 1764 N N . ALA A 1 231 ? -25.424 -8.639 36.428 1.00 53.50 231 ALA A N 1
ATOM 1765 C CA . ALA A 1 231 ? -26.873 -8.730 36.528 1.00 53.50 231 ALA A CA 1
ATOM 1766 C C . ALA A 1 231 ? -27.237 -8.612 38.017 1.00 53.50 231 ALA A C 1
ATOM 1768 O O . ALA A 1 231 ? -26.639 -9.298 38.848 1.00 53.50 231 ALA A O 1
ATOM 1769 N N . LYS A 1 232 ? -28.129 -7.670 38.332 1.00 48.94 232 LYS A N 1
ATOM 1770 C CA . LYS A 1 232 ? -28.633 -7.446 39.690 1.00 48.94 232 LYS A CA 1
ATOM 1771 C C . LYS A 1 232 ? -29.300 -8.693 40.253 1.00 48.94 232 LYS A C 1
ATOM 1773 O O . LYS A 1 232 ? -29.977 -9.385 39.459 1.00 48.94 232 LYS A O 1
#

Mean predicted aligned error: 5.1 Å

Foldseek 3Di:
DVLLLVLLVVLLVLLQVLLVVLQVCCVPQHPCVDCLRVVLSVLSVLSSVLSVVLSCCVVVNVDPPDDNVRSVLVSQLPNVLSLLLVLCVLLVHDPVLNVVLSVLSNVLSVLQVQLVVDDDPSNVVSLVVSVVSVVVSLCCLPPVSLVSNPPPDPLSNVLSVVSSVLCVVLVVVLSVLSCCPPSHVNVQYPSRSSNSVSVSCSCNRSVNSVSSNVSVSVVVVVVVVVVPPDDD

Sequence (232 aa):
MAQEIVWYGAGAGAFFVSAVVFVWFAATRGNIRSSFYYLPPIHTSVAGAAYVAMALIAGGQLGDTVSITTLRFADWIVSTPIITYYLARLAGVDTQTRRLAVAANVVMIGVGYGFVSMSGSLRWIAFAVSTVAFIGLLYLYIKTFARKINAATASVRSLFQSLRDLTVVTWSLYPVVYFLGPLGTGIIQAPDLNFLVAVLDTIAKVGFMSILLVRYNSVETFVDSWSVAPAK

Secondary structure (DSSP, 8-state):
-HHHHHHHHHHHHHHHHHHHHHHHHHHHHS-TTSHHHHHHHHHHHHHHHHHHHHHHHHTTSSTTSS-HHHHHHHHHHHHHHHHHHHHHHHHT--HHHHHHHHHHHHHHHHHHHHHHH--HHHHHHHHHHHHHHHHHHHHIIIIIIHHHGGGS-HHHHHHHHHHHHHHHHHHHHHHHHHHHSTTTT--S-HHHHHHHHHHHHHIIIIIHHHHHHHHHHHHHHHHHHHHTSPP-